Protein AF-A0A383EHM1-F1 (afdb_monomer_lite)

Sequence (231 aa):
NFDIDSSIIVHSEGVTFFNPVDNPLSQDDFKYVSNYIKKTYGQLGIACFMCGAASEYPQCFVNINRYDEKNRIIKDSLKKLKQTLNYLSPTNFFLAGGAYFIPGKFSLLNKYIAQPTVDEVEKIVPENINFLKMIGGEKITISENETTIVSPDILPRESSLEKLIAAKRNVIYSYEEISLPNEYKLEDLFKEALINYRSKLKELNIVIDRHISFFIHEKLVYSDDSDDLKV

Structure (mmCIF, N/CA/C/O backbone):
data_AF-A0A383EHM1-F1
#
_entry.id   AF-A0A383EHM1-F1
#
loop_
_atom_site.group_PDB
_atom_site.id
_atom_site.type_symbol
_atom_site.label_atom_id
_atom_site.label_alt_id
_atom_site.label_comp_id
_atom_site.label_asym_id
_atom_site.label_entity_id
_atom_site.label_seq_id
_atom_site.pdbx_PDB_ins_code
_atom_site.Cartn_x
_atom_site.Cartn_y
_atom_site.Cartn_z
_atom_site.occupancy
_atom_site.B_iso_or_equiv
_atom_site.auth_seq_id
_atom_site.auth_comp_id
_atom_site.auth_asym_id
_atom_site.auth_atom_id
_atom_site.pdbx_PDB_model_num
ATOM 1 N N . ASN A 1 1 ? -14.275 -11.877 -8.982 1.00 44.03 1 ASN A N 1
ATOM 2 C CA . ASN A 1 1 ? -13.398 -11.622 -7.824 1.00 44.03 1 ASN A CA 1
ATOM 3 C C . ASN A 1 1 ? -13.131 -12.933 -7.128 1.00 44.03 1 ASN A C 1
ATOM 5 O O . ASN A 1 1 ? -14.032 -13.432 -6.472 1.00 44.03 1 ASN A O 1
ATOM 9 N N . PHE A 1 2 ? -11.956 -13.517 -7.362 1.00 45.09 2 PHE A N 1
ATOM 10 C CA . PHE A 1 2 ? -11.523 -14.784 -6.756 1.00 45.09 2 PHE A CA 1
ATOM 11 C C . PHE A 1 2 ? -10.255 -14.627 -5.903 1.00 45.09 2 PHE A C 1
ATOM 13 O O . PHE A 1 2 ? -9.693 -15.635 -5.493 1.00 45.09 2 PHE A O 1
ATOM 20 N N . ASP A 1 3 ? -9.823 -13.400 -5.597 1.00 52.69 3 ASP A N 1
ATOM 21 C CA . ASP A 1 3 ? -8.833 -13.207 -4.538 1.00 52.69 3 ASP A CA 1
ATOM 22 C C . ASP A 1 3 ? -9.541 -13.342 -3.193 1.00 52.69 3 ASP A C 1
ATOM 24 O O . ASP A 1 3 ? -10.307 -12.472 -2.776 1.00 52.69 3 ASP A O 1
ATOM 28 N N . ILE A 1 4 ? -9.337 -14.494 -2.557 1.00 58.34 4 ILE A N 1
ATOM 29 C CA . ILE A 1 4 ? -9.627 -14.690 -1.141 1.00 58.34 4 ILE A CA 1
ATOM 30 C C . ILE A 1 4 ? -8.364 -14.259 -0.409 1.00 58.34 4 ILE A C 1
ATOM 32 O O . ILE A 1 4 ? -7.467 -15.068 -0.186 1.00 58.34 4 ILE A O 1
ATOM 36 N N . ASP A 1 5 ? -8.291 -12.979 -0.067 1.00 78.06 5 ASP A N 1
ATOM 37 C CA . ASP A 1 5 ? -7.323 -12.497 0.909 1.00 78.06 5 ASP A CA 1
ATOM 38 C C . ASP A 1 5 ? -8.020 -12.278 2.260 1.00 78.06 5 ASP A C 1
ATOM 40 O O . ASP A 1 5 ? -9.250 -12.203 2.352 1.00 78.06 5 ASP A O 1
ATOM 44 N N . SER A 1 6 ? -7.240 -12.248 3.334 1.00 86.75 6 SER A N 1
ATOM 45 C CA . SER A 1 6 ? -7.740 -12.148 4.700 1.00 86.75 6 SER A CA 1
ATOM 46 C C . SER A 1 6 ? -7.312 -10.842 5.341 1.00 86.75 6 SER A C 1
ATOM 48 O O . SER A 1 6 ? -6.156 -10.439 5.299 1.00 86.75 6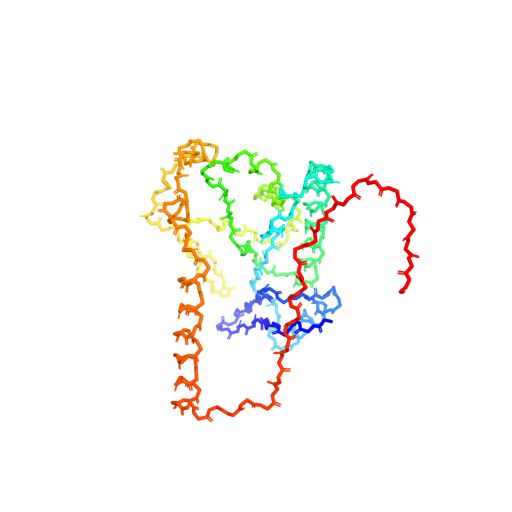 SER A O 1
ATOM 50 N N . SER A 1 7 ? -8.259 -10.216 6.025 1.00 92.56 7 SER A N 1
ATOM 51 C CA . SER A 1 7 ? -7.973 -9.111 6.931 1.00 92.56 7 SER A CA 1
ATOM 52 C C . SER A 1 7 ? -7.796 -9.637 8.352 1.00 92.56 7 SER A C 1
ATOM 54 O O . SER A 1 7 ? -8.384 -10.656 8.718 1.00 92.56 7 SER A O 1
ATOM 56 N N . ILE A 1 8 ? -7.025 -8.931 9.175 1.00 94.44 8 ILE A N 1
ATOM 57 C CA . ILE A 1 8 ? -6.770 -9.320 10.563 1.00 94.44 8 ILE A CA 1
ATOM 58 C C . ILE A 1 8 ? -7.299 -8.269 11.538 1.00 94.44 8 ILE A C 1
ATOM 60 O O . ILE A 1 8 ? -7.074 -7.068 11.374 1.00 94.44 8 ILE A O 1
ATOM 64 N N . ILE A 1 9 ? -7.993 -8.748 12.572 1.00 96.56 9 ILE A N 1
ATOM 65 C CA . ILE A 1 9 ? -8.362 -7.977 13.759 1.00 96.56 9 ILE A CA 1
ATOM 66 C C . ILE A 1 9 ? -7.687 -8.643 14.954 1.00 96.56 9 ILE A C 1
ATOM 68 O O . ILE A 1 9 ? -7.840 -9.847 15.157 1.00 96.56 9 ILE A O 1
ATOM 72 N N . VAL A 1 10 ? -6.958 -7.865 15.749 1.00 95.44 10 VAL A N 1
ATOM 73 C CA . VAL A 1 10 ? -6.350 -8.324 17.004 1.00 95.44 10 VAL A CA 1
ATOM 74 C C . VAL A 1 10 ? -6.862 -7.438 18.126 1.00 95.44 10 VAL A C 1
ATOM 76 O O . VAL A 1 10 ? -6.800 -6.218 18.014 1.00 95.44 10 VAL A O 1
ATOM 79 N N . HIS A 1 11 ? -7.361 -8.038 19.202 1.00 94.69 11 HIS A N 1
ATOM 80 C CA . HIS A 1 11 ? -7.753 -7.317 20.408 1.00 94.69 11 HIS A CA 1
ATOM 81 C C . HIS A 1 11 ? -6.929 -7.824 21.587 1.00 94.69 11 HIS A C 1
ATOM 83 O O . HIS A 1 11 ? -6.908 -9.027 21.851 1.00 94.69 11 HIS A O 1
ATOM 89 N N . SER A 1 12 ? -6.243 -6.917 22.275 1.00 90.88 12 SER A N 1
ATOM 90 C CA . SER A 1 12 ? -5.422 -7.236 23.442 1.00 90.88 12 SER A CA 1
ATOM 91 C C . SER A 1 12 ? -5.347 -6.027 24.362 1.00 90.88 12 SER A C 1
ATOM 93 O O . SER A 1 12 ? -5.170 -4.914 23.879 1.00 90.88 12 SER A O 1
ATOM 95 N N . GLU A 1 13 ? -5.465 -6.256 25.673 1.00 88.31 13 GLU A N 1
ATOM 96 C CA . GLU A 1 13 ? -5.320 -5.216 26.708 1.00 88.31 13 GLU A CA 1
ATOM 97 C C . GLU A 1 13 ? -6.129 -3.940 26.398 1.00 88.31 13 GLU A C 1
ATOM 99 O O . GLU A 1 13 ? -5.615 -2.830 26.469 1.00 88.31 13 GLU A O 1
ATOM 104 N N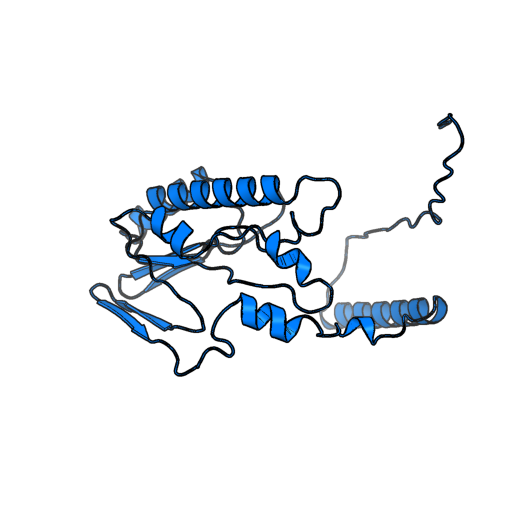 . GLY A 1 14 ? -7.385 -4.112 25.966 1.00 89.31 14 GLY A N 1
ATOM 105 C CA . GLY A 1 14 ? -8.299 -3.006 25.656 1.00 89.31 14 GLY A CA 1
ATOM 106 C C . GLY A 1 14 ? -8.059 -2.302 24.317 1.00 89.31 14 GLY A C 1
ATOM 107 O O . GLY A 1 14 ? -8.872 -1.480 23.897 1.00 89.31 14 GLY A O 1
ATOM 108 N N . VAL A 1 15 ? -6.997 -2.654 23.589 1.00 93.00 15 VAL A N 1
ATOM 109 C CA . VAL A 1 15 ? -6.657 -2.055 22.295 1.00 93.00 15 VAL A CA 1
ATOM 110 C C . VAL A 1 15 ? -7.050 -2.994 21.161 1.00 93.00 15 VAL A C 1
ATOM 112 O O . VAL A 1 15 ? -6.681 -4.169 21.133 1.00 93.00 15 VAL A O 1
ATOM 115 N N . THR A 1 16 ? -7.777 -2.454 20.182 1.00 96.38 16 THR A N 1
ATOM 116 C CA . THR A 1 16 ? -8.119 -3.171 18.948 1.00 96.38 16 THR A CA 1
ATOM 117 C C . THR A 1 16 ? -7.265 -2.672 17.790 1.00 96.38 16 THR A C 1
ATOM 119 O O . THR A 1 16 ? -7.229 -1.470 17.519 1.00 96.38 16 THR A O 1
ATOM 122 N N . PHE A 1 17 ? -6.614 -3.602 17.097 1.00 95.75 17 PHE A N 1
ATOM 123 C CA . PHE A 1 17 ? -5.845 -3.400 15.877 1.00 95.75 17 PHE A CA 1
ATOM 124 C C . PHE A 1 17 ? -6.572 -3.991 14.673 1.00 95.75 17 PHE A C 1
ATOM 126 O O . PHE A 1 17 ? -7.096 -5.102 14.753 1.00 95.75 17 PHE A O 1
ATOM 133 N N . PHE A 1 18 ? -6.562 -3.266 13.555 1.00 97.00 18 PHE A N 1
ATOM 134 C CA . PHE A 1 18 ? -7.100 -3.734 12.281 1.00 97.00 18 PHE A CA 1
ATOM 135 C C . PHE A 1 18 ? -6.129 -3.479 11.123 1.00 97.00 18 PHE A C 1
ATOM 137 O O . PHE A 1 18 ? -5.650 -2.361 10.934 1.00 97.00 18 PHE A O 1
ATOM 144 N N . ASN A 1 19 ? -5.900 -4.509 10.309 1.00 94.81 19 ASN A N 1
ATOM 145 C CA . ASN A 1 19 ? -5.163 -4.412 9.053 1.00 94.81 19 ASN A CA 1
ATOM 146 C C . ASN A 1 19 ? -5.919 -5.189 7.965 1.00 94.81 19 ASN A C 1
ATOM 148 O O . ASN A 1 19 ? -6.103 -6.402 8.114 1.00 94.81 19 ASN A O 1
ATOM 152 N N . PRO A 1 20 ? -6.373 -4.532 6.882 1.00 91.81 20 PRO A N 1
ATOM 153 C CA . PRO A 1 20 ? -7.038 -5.226 5.794 1.00 91.81 20 PRO A CA 1
ATOM 154 C C . PRO A 1 20 ? -6.082 -6.048 4.925 1.00 91.81 20 PRO A C 1
ATOM 156 O O . PRO A 1 20 ? -6.571 -6.916 4.212 1.00 91.81 20 PRO A O 1
ATOM 159 N N . VAL A 1 21 ? -4.767 -5.817 5.017 1.00 86.56 21 VAL A N 1
ATOM 160 C CA . VAL A 1 21 ? -3.735 -6.391 4.136 1.00 86.56 21 VAL A CA 1
ATOM 161 C C . VAL A 1 21 ? -4.034 -6.020 2.673 1.00 86.56 21 VAL A C 1
ATOM 163 O O . VAL A 1 21 ? -4.396 -4.865 2.425 1.00 86.56 21 VAL A O 1
ATOM 166 N N . ASP A 1 22 ? -3.912 -6.951 1.726 1.00 83.12 22 ASP A N 1
ATOM 167 C CA . ASP A 1 22 ? -4.172 -6.735 0.301 1.00 83.12 22 ASP A CA 1
ATOM 168 C C . ASP A 1 22 ? -5.628 -7.102 -0.058 1.00 83.12 22 ASP A C 1
ATOM 170 O O . ASP A 1 22 ? -6.011 -7.130 -1.230 1.00 83.12 22 ASP A O 1
ATOM 174 N N . ASN A 1 23 ? -6.484 -7.310 0.955 1.00 87.00 23 ASN A N 1
ATOM 175 C CA . ASN A 1 23 ? -7.885 -7.662 0.774 1.00 87.00 23 ASN A CA 1
ATOM 176 C C . ASN A 1 23 ? -8.668 -6.502 0.132 1.00 87.00 23 ASN A C 1
ATOM 178 O O . ASN A 1 23 ? -8.747 -5.416 0.726 1.00 87.00 23 ASN A O 1
ATOM 182 N N . PRO A 1 24 ? -9.288 -6.697 -1.052 1.00 85.19 24 PRO A N 1
ATOM 183 C CA . PRO A 1 24 ? -9.958 -5.635 -1.800 1.00 85.19 24 PRO A CA 1
ATOM 184 C C . PRO A 1 24 ? -11.342 -5.294 -1.217 1.00 85.19 24 PRO A C 1
ATOM 186 O O . PRO A 1 24 ? -12.372 -5.437 -1.880 1.00 85.19 24 PRO A O 1
ATOM 189 N N . LEU A 1 25 ? -11.366 -4.812 0.027 1.00 89.12 25 LEU A N 1
ATOM 190 C CA . LEU A 1 25 ? -12.583 -4.427 0.734 1.00 89.12 25 LEU A CA 1
ATOM 191 C C . LEU A 1 25 ? -13.261 -3.221 0.072 1.00 89.12 25 LEU A C 1
ATOM 193 O O . LEU A 1 25 ? -12.652 -2.176 -0.193 1.00 89.12 25 LEU A O 1
ATOM 197 N N . SER A 1 26 ? -14.564 -3.352 -0.161 1.00 90.44 26 SER A N 1
ATOM 198 C CA . SER A 1 26 ? -15.411 -2.249 -0.595 1.00 90.44 26 SER A CA 1
ATOM 199 C C . SER A 1 26 ? -15.683 -1.270 0.554 1.00 90.44 26 SER A C 1
ATOM 201 O O . SER A 1 26 ? -15.420 -1.526 1.730 1.00 90.44 26 SER A O 1
ATOM 203 N N . GLN A 1 27 ? -16.263 -0.115 0.225 1.00 87.50 27 GLN A N 1
ATOM 204 C CA . GLN A 1 27 ? -16.666 0.858 1.245 1.00 87.50 27 GLN A CA 1
ATOM 205 C C . GLN A 1 27 ? -17.757 0.312 2.180 1.00 87.50 27 GLN A C 1
ATOM 207 O O . GLN A 1 27 ? -17.801 0.701 3.346 1.00 87.50 27 GLN A O 1
ATOM 212 N N . ASP A 1 28 ? -18.622 -0.584 1.701 1.00 91.38 28 ASP A N 1
ATOM 213 C CA . ASP A 1 28 ? -19.647 -1.204 2.543 1.00 91.38 28 ASP A CA 1
ATOM 214 C C . ASP A 1 28 ? -19.053 -2.287 3.452 1.00 91.38 28 ASP A C 1
ATOM 216 O O . ASP A 1 28 ? -19.461 -2.391 4.611 1.00 91.38 28 ASP A O 1
ATOM 220 N N . ASP A 1 29 ? -18.007 -2.984 3.000 1.00 93.62 29 ASP A N 1
ATOM 221 C CA . ASP A 1 29 ? -17.248 -3.907 3.849 1.00 93.62 29 ASP A CA 1
ATOM 222 C C . ASP A 1 29 ? -16.572 -3.161 5.005 1.00 93.62 29 ASP A C 1
ATOM 224 O O . ASP A 1 29 ? -16.673 -3.580 6.157 1.00 93.62 29 ASP A O 1
ATOM 228 N N . PHE A 1 30 ? -15.964 -1.995 4.750 1.00 94.44 30 PHE A N 1
ATOM 229 C CA . PHE A 1 30 ? -15.384 -1.177 5.823 1.00 94.44 30 PHE A CA 1
ATOM 230 C C . PHE A 1 30 ? -16.427 -0.673 6.827 1.00 94.44 30 PHE A C 1
ATOM 232 O O . PHE A 1 30 ? -16.142 -0.621 8.026 1.00 94.44 30 PHE A O 1
ATOM 239 N N . LYS A 1 31 ? -17.646 -0.337 6.383 1.00 94.06 31 LYS A N 1
ATOM 240 C CA . LYS A 1 31 ? -18.748 -0.004 7.306 1.00 94.06 31 LYS A CA 1
ATOM 241 C C . LYS A 1 31 ? -19.143 -1.211 8.150 1.00 94.06 31 LYS A C 1
ATOM 243 O O . LYS A 1 31 ? -19.339 -1.067 9.357 1.00 94.06 31 LYS A O 1
ATOM 248 N N . TYR A 1 32 ? -19.250 -2.388 7.535 1.00 95.25 32 TYR A N 1
ATOM 249 C CA . TYR A 1 32 ? -19.553 -3.627 8.246 1.00 95.25 32 TYR A CA 1
ATOM 250 C C . TYR A 1 32 ? -18.486 -3.935 9.305 1.00 95.25 32 TYR A C 1
ATOM 252 O O . TYR A 1 32 ? -18.826 -4.140 10.470 1.00 95.25 32 TYR A O 1
ATOM 260 N N . VAL A 1 33 ? -17.204 -3.869 8.932 1.00 95.31 33 VAL A N 1
ATOM 261 C CA . VAL A 1 33 ? -16.068 -4.062 9.846 1.00 95.31 33 VAL A CA 1
ATOM 262 C C . VAL A 1 33 ? -16.087 -3.029 10.976 1.00 95.31 33 VAL A C 1
ATOM 264 O O . VAL A 1 33 ? -15.964 -3.408 12.138 1.00 95.31 33 VAL A O 1
ATOM 267 N N . SER A 1 34 ? -16.317 -1.746 10.668 1.00 95.69 34 SER A N 1
ATOM 268 C CA . SER A 1 34 ? -16.449 -0.678 11.675 1.00 95.69 34 SER A CA 1
ATOM 269 C C . SER A 1 34 ? -17.530 -1.009 12.707 1.00 95.69 34 SER A C 1
ATOM 271 O O . SER A 1 34 ? -17.290 -0.950 13.913 1.00 95.69 34 SER A O 1
ATOM 273 N N . ASN A 1 35 ? -18.713 -1.422 12.243 1.00 96.81 35 ASN A N 1
ATOM 274 C CA . ASN A 1 35 ? -19.829 -1.782 13.115 1.00 96.81 35 ASN A CA 1
ATOM 275 C C . ASN A 1 35 ? -19.529 -3.032 13.950 1.00 96.81 35 ASN A C 1
ATOM 277 O O . ASN A 1 35 ? -19.854 -3.068 15.138 1.00 96.81 35 ASN A O 1
ATOM 281 N N . TYR A 1 36 ? -18.898 -4.041 13.347 1.00 97.62 36 TYR A N 1
ATOM 282 C CA . TYR A 1 36 ? -18.488 -5.256 14.043 1.00 97.62 36 TYR A CA 1
ATOM 283 C C . TYR A 1 36 ? -17.486 -4.952 15.161 1.00 97.62 36 TYR A C 1
ATOM 285 O O . TYR A 1 36 ? -17.685 -5.402 16.289 1.00 97.62 36 TYR A O 1
ATOM 293 N N . ILE A 1 37 ? -16.456 -4.150 14.879 1.00 97.56 37 ILE A N 1
ATOM 294 C CA . ILE A 1 37 ? -15.447 -3.752 15.868 1.00 97.56 37 ILE A CA 1
ATOM 295 C C . ILE A 1 37 ? -16.101 -2.962 17.004 1.00 97.56 37 ILE A C 1
ATOM 297 O O . ILE A 1 37 ? -15.949 -3.343 18.162 1.00 97.56 37 ILE A O 1
ATOM 301 N N . LYS A 1 38 ? -16.917 -1.949 16.683 1.00 96.44 38 LYS A N 1
ATOM 302 C CA . LYS A 1 38 ? -17.632 -1.132 17.680 1.00 96.44 38 LYS A CA 1
ATOM 303 C C . LYS A 1 38 ? -18.513 -1.957 18.606 1.00 96.44 38 LYS A C 1
ATOM 305 O O . LYS A 1 38 ? -18.540 -1.707 19.806 1.00 96.44 38 LYS A O 1
ATOM 310 N N . LYS A 1 39 ? -19.225 -2.943 18.058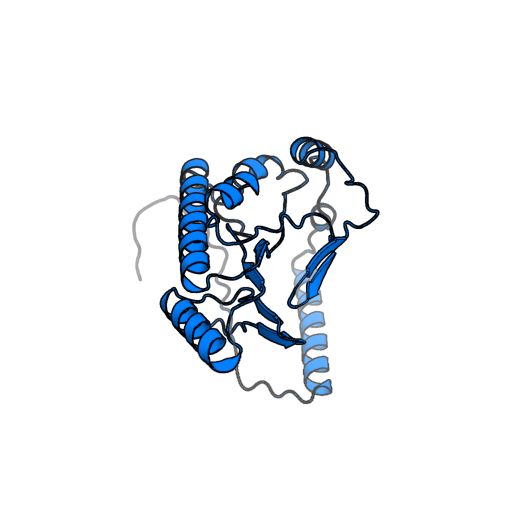 1.00 97.75 39 LYS A N 1
ATOM 311 C CA . LYS A 1 39 ? -20.119 -3.808 18.832 1.00 97.75 39 LYS A CA 1
ATOM 312 C C . LYS A 1 39 ? -19.363 -4.826 19.690 1.00 97.75 39 LYS A C 1
ATOM 314 O O . LYS A 1 39 ? -19.830 -5.146 20.778 1.00 97.75 39 LYS A O 1
ATOM 319 N N . THR A 1 40 ? -18.251 -5.361 19.188 1.00 97.81 40 THR A N 1
ATOM 320 C CA . THR A 1 40 ? -17.553 -6.498 19.810 1.00 97.81 40 THR A CA 1
ATOM 321 C C . THR A 1 40 ? -16.437 -6.059 20.756 1.00 97.81 40 THR A C 1
ATOM 323 O O . THR A 1 40 ? -16.281 -6.647 21.821 1.00 97.81 40 THR A O 1
ATOM 326 N N . TYR A 1 41 ? -15.677 -5.029 20.381 1.00 96.38 41 TYR A N 1
ATOM 327 C CA . TYR A 1 41 ? -14.468 -4.585 21.086 1.00 96.38 41 TYR A CA 1
ATOM 328 C C . TYR A 1 41 ? -14.499 -3.102 21.484 1.00 96.38 41 TYR A C 1
ATOM 330 O O . TYR A 1 41 ? -13.609 -2.642 22.193 1.00 96.38 41 TYR A O 1
ATOM 338 N N . GLY A 1 42 ? -15.499 -2.340 21.028 1.00 94.69 42 GLY A N 1
ATOM 339 C CA . GLY A 1 42 ? -15.584 -0.900 21.259 1.00 94.69 42 GLY A CA 1
ATOM 340 C C . GLY A 1 42 ? -14.778 -0.089 20.243 1.00 94.69 42 GLY A C 1
ATOM 341 O O . GLY A 1 42 ? -14.786 -0.365 19.044 1.00 94.69 42 GLY A O 1
ATOM 342 N N . GLN A 1 43 ? -14.123 0.973 20.704 1.00 93.75 43 GLN A N 1
ATOM 343 C CA . GLN A 1 43 ? -13.402 1.899 19.831 1.00 93.75 43 GLN A CA 1
ATOM 344 C C . GLN A 1 43 ? -12.216 1.206 19.132 1.00 93.75 43 GLN A C 1
ATOM 346 O O . GLN A 1 43 ? -11.463 0.449 19.746 1.00 93.75 43 GLN A O 1
ATOM 351 N N . LEU A 1 44 ? -12.022 1.485 17.838 1.00 96.31 44 LEU A N 1
ATOM 352 C CA . LEU A 1 44 ? -10.849 1.001 17.114 1.00 96.31 44 LEU A CA 1
ATOM 353 C C . LEU A 1 44 ? -9.622 1.800 17.566 1.00 96.31 44 LEU A C 1
ATOM 355 O O . LEU A 1 44 ? -9.567 3.013 17.368 1.00 96.31 44 LEU A O 1
ATOM 359 N N . GLY A 1 45 ? -8.652 1.124 18.177 1.00 94.88 45 GLY A N 1
ATOM 360 C CA . GLY A 1 45 ? -7.460 1.768 18.724 1.00 94.88 45 GLY A CA 1
ATOM 361 C C . GLY A 1 45 ? -6.447 2.120 17.642 1.00 94.88 45 GLY A C 1
ATOM 362 O O . GLY A 1 45 ? -5.937 3.238 17.606 1.00 94.88 45 GLY A O 1
ATOM 363 N N . ILE A 1 46 ? -6.174 1.186 16.733 1.00 95.19 46 ILE A N 1
ATOM 364 C CA . ILE A 1 46 ? -5.191 1.388 15.672 1.00 95.19 46 ILE A CA 1
ATOM 365 C C . ILE A 1 46 ? -5.595 0.688 14.378 1.00 95.19 46 ILE A C 1
ATOM 367 O O . ILE A 1 46 ? -6.094 -0.437 14.381 1.00 95.19 46 ILE A O 1
ATOM 371 N N . ALA A 1 47 ? -5.359 1.361 13.258 1.00 96.00 47 ALA A N 1
ATOM 372 C CA . ALA A 1 47 ? -5.499 0.771 11.939 1.00 96.00 47 ALA A CA 1
ATOM 373 C C . ALA A 1 47 ? -4.291 1.087 11.061 1.00 96.00 47 ALA A C 1
ATOM 375 O O . ALA A 1 47 ? -3.664 2.139 11.211 1.00 96.00 47 ALA A O 1
ATOM 376 N N . CYS A 1 48 ? -3.993 0.210 10.108 1.00 93.56 48 CYS A N 1
ATOM 377 C CA . CYS A 1 48 ? -3.004 0.499 9.080 1.00 93.56 48 CYS A CA 1
ATOM 378 C C . CYS A 1 48 ? -3.531 0.186 7.683 1.00 93.56 48 CYS A C 1
ATOM 380 O O . CYS A 1 48 ? -4.267 -0.774 7.479 1.00 93.56 48 CYS A O 1
ATOM 382 N N . PHE A 1 49 ? -3.179 1.047 6.728 1.00 92.25 49 PHE A N 1
ATOM 383 C CA . PHE A 1 49 ? -3.666 0.982 5.350 1.00 92.25 49 PHE A CA 1
ATOM 384 C C . PHE A 1 49 ? -2.554 1.349 4.386 1.00 92.25 49 PHE A C 1
ATOM 386 O O . PHE A 1 49 ? -1.774 2.264 4.655 1.00 92.25 49 PHE A O 1
ATOM 393 N N . MET A 1 50 ? -2.523 0.690 3.233 1.00 88.81 50 MET A N 1
ATOM 394 C CA . MET A 1 50 ? -1.752 1.191 2.103 1.00 88.81 50 MET A CA 1
ATOM 395 C C . MET A 1 50 ? -2.411 2.441 1.504 1.00 88.81 50 MET A C 1
ATOM 397 O O . MET A 1 50 ? -3.632 2.612 1.551 1.00 88.81 50 MET A O 1
ATOM 401 N N . CYS A 1 51 ? -1.602 3.310 0.901 1.00 89.75 51 CYS A N 1
ATOM 402 C CA . CYS A 1 51 ? -2.087 4.413 0.079 1.00 89.75 51 CYS A CA 1
ATOM 403 C C . CYS A 1 51 ? -1.251 4.509 -1.196 1.00 89.75 51 CYS A C 1
ATOM 405 O O . CYS A 1 51 ? -0.029 4.625 -1.126 1.00 89.75 51 CYS A O 1
ATOM 407 N N . GLY A 1 52 ? -1.915 4.482 -2.350 1.00 85.81 52 GLY A N 1
ATOM 408 C CA . GLY A 1 52 ? -1.269 4.387 -3.658 1.00 85.81 52 GLY A CA 1
ATOM 409 C C . GLY A 1 52 ? -1.186 2.946 -4.155 1.00 85.81 52 GLY A C 1
ATOM 410 O O . GLY A 1 52 ? -1.797 2.048 -3.579 1.00 85.81 52 GLY A O 1
ATOM 411 N N . ALA A 1 53 ? -0.444 2.743 -5.242 1.00 74.88 53 ALA A N 1
ATOM 412 C CA . ALA A 1 53 ? -0.291 1.437 -5.873 1.00 74.88 53 ALA A CA 1
ATOM 413 C C . ALA A 1 53 ? 1.170 0.960 -5.833 1.00 74.88 53 ALA A C 1
ATOM 415 O O . ALA A 1 53 ? 2.069 1.605 -6.380 1.00 74.88 53 ALA A O 1
ATOM 416 N N . ALA A 1 54 ? 1.398 -0.209 -5.230 1.00 79.19 54 ALA A N 1
ATOM 417 C CA . ALA A 1 54 ? 2.645 -0.961 -5.358 1.00 79.19 54 ALA A CA 1
ATOM 418 C C . ALA A 1 54 ? 2.610 -1.818 -6.635 1.00 79.19 54 ALA A C 1
ATOM 420 O O . ALA A 1 54 ? 2.630 -3.041 -6.582 1.00 79.19 54 ALA A O 1
ATOM 421 N N . SER A 1 55 ? 2.485 -1.163 -7.790 1.00 85.44 55 SER A N 1
ATOM 422 C CA . SER A 1 55 ? 2.316 -1.830 -9.088 1.00 85.44 55 SER A CA 1
ATOM 423 C C . SER A 1 55 ? 3.194 -1.214 -10.160 1.00 85.44 55 SER A C 1
ATOM 425 O O . SER A 1 55 ? 3.552 -0.048 -10.045 1.00 85.44 55 SER A O 1
ATOM 427 N N . GLU A 1 56 ? 3.437 -1.949 -11.244 1.00 90.38 56 GLU A N 1
ATOM 428 C CA . GLU A 1 56 ? 4.076 -1.498 -12.488 1.00 90.38 56 GLU A CA 1
ATOM 429 C C . GLU A 1 56 ? 3.283 -0.424 -13.257 1.00 90.38 56 GLU A C 1
ATOM 431 O O . GLU A 1 56 ? 3.824 0.240 -14.149 1.00 90.38 56 GLU A O 1
ATOM 436 N N . TYR A 1 57 ? 2.000 -0.255 -12.933 1.00 93.06 57 TYR A N 1
ATOM 437 C CA . TYR A 1 57 ? 1.128 0.754 -13.519 1.00 93.06 57 TYR A CA 1
ATOM 438 C C . TYR A 1 57 ? 1.178 2.062 -12.704 1.00 93.06 57 TYR A C 1
ATOM 440 O O . TYR A 1 57 ? 1.034 2.012 -11.482 1.00 93.06 57 TYR A O 1
ATOM 448 N N . PRO A 1 58 ? 1.336 3.241 -13.341 1.00 95.12 58 PRO A N 1
ATOM 449 C CA . PRO A 1 58 ? 1.377 3.478 -14.787 1.00 95.12 58 PRO A CA 1
ATOM 450 C C . PRO A 1 58 ? 2.792 3.438 -15.392 1.00 95.12 58 PRO A C 1
ATOM 452 O O . PRO A 1 58 ? 2.946 3.579 -16.605 1.00 95.12 58 PRO A O 1
ATOM 455 N N . GLN A 1 59 ? 3.849 3.297 -14.590 1.00 94.25 59 GLN A N 1
ATOM 456 C CA . GLN A 1 59 ? 5.220 3.592 -15.017 1.00 94.25 59 GLN A CA 1
ATOM 457 C C . GLN A 1 59 ? 5.726 2.763 -16.208 1.00 94.25 59 GLN A C 1
ATOM 459 O O . GLN A 1 59 ? 6.455 3.305 -17.049 1.00 94.25 59 GLN A O 1
ATOM 464 N N . CYS A 1 60 ? 5.312 1.497 -16.311 1.00 93.62 60 CYS A N 1
ATOM 465 C CA . CYS A 1 60 ? 5.729 0.568 -17.364 1.00 93.62 60 CYS A CA 1
ATOM 466 C C . CYS A 1 60 ? 4.849 0.627 -18.627 1.00 93.62 60 CYS A C 1
ATOM 468 O O . CYS A 1 60 ? 5.158 -0.037 -19.613 1.00 93.62 60 CYS A O 1
ATOM 470 N N . PHE A 1 61 ? 3.784 1.435 -18.635 1.00 94.94 61 PHE A N 1
ATOM 471 C CA . PHE A 1 61 ? 2.791 1.451 -19.710 1.00 94.94 61 PHE A CA 1
ATOM 472 C C . PHE A 1 61 ? 3.047 2.624 -20.655 1.00 94.94 61 PHE A C 1
ATOM 474 O O . PHE A 1 61 ? 2.805 3.787 -20.336 1.00 94.94 61 PHE A O 1
ATOM 481 N N . VAL A 1 62 ? 3.596 2.313 -21.828 1.00 93.81 62 VAL A N 1
ATOM 482 C CA . VAL A 1 62 ? 4.066 3.315 -22.802 1.00 93.81 62 VAL A CA 1
ATOM 483 C C . VAL A 1 62 ? 2.953 3.915 -23.661 1.00 93.81 62 VAL A C 1
ATOM 485 O O . VAL A 1 62 ? 3.156 4.960 -24.269 1.00 93.81 62 VAL A O 1
ATOM 488 N N . ASN A 1 63 ? 1.779 3.287 -23.692 1.00 96.25 63 ASN A N 1
ATOM 489 C CA . ASN A 1 63 ? 0.627 3.680 -24.505 1.00 96.25 63 ASN A CA 1
ATOM 490 C C . ASN A 1 63 ? -0.331 4.663 -23.802 1.00 96.25 63 ASN A C 1
ATOM 492 O O . ASN A 1 63 ? -1.443 4.872 -24.281 1.00 96.25 63 ASN A O 1
ATOM 496 N N . ILE A 1 64 ? 0.071 5.257 -22.672 1.00 97.00 64 ILE A N 1
ATOM 497 C CA . ILE A 1 64 ? -0.754 6.182 -21.880 1.00 97.00 64 ILE A CA 1
ATOM 498 C C . ILE A 1 64 ? 0.017 7.444 -21.479 1.00 97.00 64 ILE A C 1
ATOM 500 O O . ILE A 1 64 ? 1.252 7.454 -21.419 1.00 97.00 64 ILE A O 1
ATOM 504 N N . ASN A 1 65 ? -0.709 8.503 -21.103 1.00 97.38 65 ASN A N 1
ATOM 505 C CA . ASN A 1 65 ? -0.097 9.621 -20.390 1.00 97.38 65 ASN A CA 1
ATOM 506 C C . ASN A 1 65 ? 0.177 9.228 -18.929 1.00 97.38 65 ASN A C 1
ATOM 508 O O . ASN A 1 65 ? -0.664 9.378 -18.045 1.00 97.38 65 ASN A O 1
ATOM 512 N N . ARG A 1 66 ? 1.394 8.738 -18.679 1.00 96.81 66 ARG A N 1
ATOM 513 C CA . ARG A 1 66 ? 1.826 8.245 -17.363 1.00 96.81 66 ARG A CA 1
ATOM 514 C C . ARG A 1 66 ? 1.809 9.302 -16.256 1.00 96.81 66 ARG A C 1
ATOM 516 O O . ARG A 1 66 ? 1.674 8.934 -15.095 1.00 96.81 66 ARG A O 1
ATOM 523 N N . TYR A 1 67 ? 1.965 10.588 -16.581 1.00 96.62 67 TYR A N 1
ATOM 524 C CA . TYR A 1 67 ? 1.910 11.655 -15.574 1.00 96.62 67 TYR A CA 1
ATOM 525 C C . TYR A 1 67 ? 0.479 11.905 -15.104 1.00 96.62 67 TYR A C 1
ATOM 527 O O . TYR A 1 67 ? 0.223 11.912 -13.900 1.00 96.62 67 TYR A O 1
ATOM 535 N N . ASP A 1 68 ? -0.451 12.059 -16.045 1.00 97.62 68 ASP A N 1
ATOM 536 C CA . ASP A 1 68 ? -1.862 12.281 -15.722 1.00 97.62 68 ASP A CA 1
ATOM 537 C C . ASP A 1 68 ? -2.436 11.081 -14.973 1.00 97.62 68 ASP A C 1
ATOM 539 O O . ASP A 1 68 ? -3.120 11.241 -13.961 1.00 97.62 68 ASP A O 1
ATOM 543 N N . GLU A 1 69 ? -2.080 9.874 -15.414 1.00 97.12 69 GLU A N 1
ATOM 544 C CA . GLU A 1 69 ? -2.567 8.650 -14.796 1.00 97.12 69 GLU A CA 1
ATOM 545 C C . GLU A 1 69 ? -2.009 8.444 -13.385 1.00 97.12 69 GLU A C 1
ATOM 547 O O . GLU A 1 69 ? -2.759 8.114 -12.465 1.00 97.12 69 GLU A O 1
ATOM 552 N N . LYS A 1 70 ? -0.721 8.745 -13.170 1.00 95.69 70 LYS A N 1
ATOM 553 C CA . LYS A 1 70 ? -0.132 8.795 -11.826 1.00 95.69 70 LYS A CA 1
ATOM 554 C C . LYS A 1 70 ? -0.937 9.719 -10.912 1.00 95.69 70 LYS A C 1
ATOM 556 O O . LYS A 1 70 ? -1.303 9.326 -9.804 1.00 95.69 70 LYS A O 1
ATOM 561 N N . ASN A 1 71 ? -1.223 10.935 -11.374 1.00 96.38 71 ASN A N 1
ATOM 562 C CA . ASN A 1 71 ? -1.946 11.928 -10.583 1.00 96.38 71 ASN A CA 1
ATOM 563 C C . ASN A 1 71 ? -3.384 11.477 -10.284 1.00 96.38 71 ASN A C 1
ATOM 565 O O . ASN A 1 71 ? -3.870 11.669 -9.167 1.00 96.38 71 ASN A O 1
ATOM 569 N N . ARG A 1 72 ? -4.052 10.840 -11.254 1.00 97.31 72 ARG A N 1
ATOM 570 C CA . ARG A 1 72 ? -5.389 10.261 -11.078 1.00 97.31 72 ARG A CA 1
ATOM 571 C C . ARG A 1 72 ? -5.390 9.182 -9.995 1.00 97.31 72 ARG A C 1
ATOM 573 O O . ARG A 1 72 ? -6.193 9.266 -9.067 1.00 97.31 72 ARG A O 1
ATOM 580 N N . ILE A 1 73 ? -4.466 8.221 -10.071 1.00 95.88 73 ILE A N 1
ATOM 581 C CA . ILE A 1 73 ? -4.338 7.126 -9.095 1.00 95.88 73 ILE A CA 1
ATOM 582 C C . ILE A 1 73 ? -4.058 7.669 -7.694 1.00 95.88 73 ILE A C 1
ATOM 584 O O . ILE A 1 73 ? -4.709 7.243 -6.738 1.00 95.88 73 ILE A O 1
ATOM 588 N N . ILE A 1 74 ? -3.125 8.619 -7.558 1.00 96.00 74 ILE A N 1
ATOM 589 C CA . ILE A 1 74 ? -2.801 9.238 -6.265 1.00 96.00 74 ILE A CA 1
ATOM 590 C C . ILE A 1 74 ? -4.046 9.908 -5.674 1.00 96.00 74 ILE A C 1
ATOM 592 O O . ILE A 1 74 ? -4.407 9.639 -4.527 1.00 96.00 74 ILE A O 1
ATOM 596 N N . LYS A 1 75 ? -4.757 10.717 -6.467 1.00 97.19 75 LYS A N 1
ATOM 597 C CA . LYS A 1 75 ? -5.983 11.399 -6.031 1.00 97.19 75 LYS A CA 1
ATOM 598 C C . LYS A 1 75 ? -7.064 10.414 -5.584 1.00 97.19 75 LYS A C 1
ATOM 600 O O . LYS A 1 75 ? -7.677 10.612 -4.532 1.00 97.19 75 LYS A O 1
ATOM 605 N N . ASP A 1 76 ? -7.293 9.358 -6.360 1.00 95.81 76 ASP A N 1
ATOM 606 C CA . ASP A 1 76 ? -8.283 8.331 -6.033 1.00 95.81 76 ASP A CA 1
ATOM 607 C C . ASP A 1 76 ? -7.891 7.549 -4.772 1.00 95.81 76 ASP A C 1
ATOM 609 O O . ASP A 1 76 ? -8.749 7.268 -3.932 1.00 95.81 76 ASP A O 1
ATOM 613 N N . SER A 1 77 ? -6.602 7.253 -4.596 1.00 94.50 77 SER A N 1
ATOM 614 C CA . SER A 1 77 ? -6.081 6.551 -3.416 1.00 94.50 77 SER A CA 1
ATOM 615 C C . SER A 1 77 ? -6.237 7.384 -2.147 1.00 94.50 77 SER A C 1
ATOM 617 O O . SER A 1 77 ? -6.771 6.891 -1.155 1.00 94.50 77 SER A O 1
ATOM 619 N N . LEU A 1 78 ? -5.863 8.668 -2.192 1.00 96.94 78 LEU A N 1
ATOM 620 C CA . LEU A 1 78 ? -6.041 9.602 -1.075 1.00 96.94 78 LEU A CA 1
ATOM 621 C C . LEU A 1 78 ? -7.523 9.768 -0.712 1.00 96.94 78 LEU A C 1
ATOM 623 O O . LEU A 1 78 ? -7.887 9.763 0.466 1.00 96.94 78 LEU A O 1
ATOM 627 N N . LYS A 1 79 ? -8.403 9.866 -1.719 1.00 96.38 79 LYS A N 1
ATOM 628 C CA . LYS A 1 79 ? -9.854 9.951 -1.508 1.00 96.38 79 LYS A CA 1
ATOM 629 C C . LYS A 1 79 ? -10.394 8.701 -0.810 1.00 96.38 79 LYS A C 1
ATOM 631 O O . LYS A 1 79 ? -11.132 8.832 0.167 1.00 96.38 79 LYS A O 1
ATOM 636 N N . LYS A 1 80 ? -10.032 7.508 -1.294 1.00 94.19 80 LYS A N 1
ATOM 637 C CA . LYS A 1 80 ? -10.450 6.226 -0.701 1.00 94.19 80 LYS A CA 1
ATOM 638 C C . LYS A 1 80 ? -9.928 6.067 0.724 1.00 94.19 80 LYS A C 1
ATOM 640 O O . LYS A 1 80 ? -10.690 5.661 1.601 1.00 94.19 80 LYS A O 1
ATOM 645 N N . LEU A 1 81 ? -8.669 6.434 0.974 1.00 95.31 81 LEU A N 1
ATOM 646 C CA . LEU A 1 81 ? -8.086 6.394 2.313 1.00 95.31 81 LEU A CA 1
ATOM 647 C C . LEU A 1 81 ? -8.854 7.313 3.270 1.00 95.31 81 LEU A C 1
ATOM 649 O O . LEU A 1 81 ? -9.310 6.849 4.310 1.00 95.31 81 LEU A O 1
ATOM 653 N N . LYS A 1 82 ? -9.089 8.577 2.893 1.00 96.75 82 LYS A N 1
ATOM 654 C CA . LYS A 1 82 ? -9.860 9.526 3.715 1.00 96.75 82 LYS A CA 1
ATOM 655 C C . LYS A 1 82 ? -11.251 8.995 4.066 1.00 96.75 82 LYS A C 1
ATOM 657 O O . LYS A 1 82 ? -11.684 9.098 5.209 1.00 96.75 82 LYS A O 1
ATOM 662 N N . GLN A 1 83 ? -11.958 8.418 3.094 1.00 95.12 83 GLN A N 1
ATOM 663 C CA . GLN A 1 83 ? -13.278 7.820 3.328 1.00 95.12 83 GLN A CA 1
ATOM 664 C C . GLN A 1 83 ? -13.204 6.644 4.308 1.00 95.12 83 GLN A C 1
ATOM 666 O O . GLN A 1 83 ? -13.992 6.578 5.247 1.00 95.12 83 GLN A O 1
ATOM 671 N N . THR A 1 84 ? -12.221 5.765 4.128 1.00 95.31 84 THR A N 1
ATOM 672 C CA . THR A 1 84 ? -11.997 4.599 4.992 1.00 95.31 84 THR A CA 1
ATOM 673 C C . THR A 1 84 ? -11.686 5.021 6.431 1.00 95.31 84 THR A C 1
ATOM 675 O O . THR A 1 84 ? -12.303 4.515 7.369 1.00 95.31 84 THR A O 1
ATOM 678 N N . LEU A 1 85 ? -10.809 6.015 6.607 1.00 96.81 85 LEU A N 1
ATOM 679 C CA . LEU A 1 85 ? -10.486 6.597 7.910 1.00 96.81 85 LEU A CA 1
ATOM 680 C C . LEU A 1 85 ? -11.708 7.236 8.576 1.00 96.81 85 LEU A C 1
ATOM 682 O O . LEU A 1 85 ? -11.905 7.038 9.768 1.00 96.81 85 LEU A O 1
ATOM 686 N N . ASN A 1 86 ? -12.572 7.921 7.824 1.00 95.12 86 ASN A N 1
ATOM 687 C CA . ASN A 1 86 ? -13.813 8.475 8.374 1.00 95.12 86 ASN A CA 1
ATOM 688 C C . ASN A 1 86 ? -14.784 7.387 8.867 1.00 95.12 86 ASN A C 1
ATOM 690 O O . ASN A 1 86 ? -15.467 7.586 9.869 1.00 95.12 86 ASN A O 1
ATOM 694 N N . TYR A 1 87 ? -14.871 6.243 8.179 1.00 93.38 87 TYR A N 1
ATOM 695 C CA . TYR A 1 87 ? -15.774 5.158 8.581 1.00 93.38 87 TYR A CA 1
ATOM 696 C C . TYR A 1 87 ? -15.277 4.392 9.802 1.00 93.38 87 TYR A C 1
ATOM 698 O O . TYR A 1 87 ? -16.057 4.077 10.708 1.00 93.38 87 TYR A O 1
ATOM 706 N N . LEU A 1 88 ? -13.991 4.055 9.815 1.00 95.88 88 LEU A N 1
ATOM 707 C CA . LEU A 1 88 ? -13.389 3.288 10.900 1.00 95.88 88 LEU A CA 1
ATOM 708 C C . LEU A 1 88 ? -13.089 4.166 12.115 1.00 95.88 88 LEU A C 1
ATOM 710 O O . LEU A 1 88 ? -13.223 3.702 13.243 1.00 95.88 88 LEU A O 1
ATOM 714 N N . SER A 1 89 ? -12.742 5.433 11.873 1.00 95.75 89 SER A N 1
ATOM 715 C CA . SER A 1 89 ? -12.381 6.443 12.868 1.00 95.75 89 SER A CA 1
ATOM 716 C C . SER A 1 89 ? -11.446 5.903 13.961 1.00 95.75 89 SER A C 1
ATOM 718 O O . SER A 1 89 ? -11.789 6.029 15.139 1.00 95.75 89 SER A O 1
ATOM 720 N N . PRO A 1 90 ? -10.314 5.257 13.610 1.00 96.69 90 PRO A N 1
ATOM 721 C CA . PRO A 1 90 ? -9.377 4.731 14.598 1.00 96.69 90 PRO A CA 1
ATOM 722 C C . PRO A 1 90 ? -8.762 5.851 15.446 1.00 96.69 90 PRO A C 1
ATOM 724 O O . PRO A 1 90 ? -8.613 6.970 14.966 1.00 96.69 90 PRO A O 1
ATOM 727 N N . THR A 1 91 ? -8.330 5.547 16.671 1.00 95.62 91 THR A N 1
ATOM 728 C CA . THR A 1 91 ? -7.568 6.507 17.489 1.00 95.62 91 THR A CA 1
ATOM 729 C C . THR A 1 91 ? -6.215 6.826 16.846 1.00 95.62 91 THR A C 1
ATOM 731 O O . THR A 1 91 ? -5.824 7.987 16.755 1.00 95.62 91 THR A O 1
ATOM 734 N N . ASN A 1 92 ? -5.518 5.797 16.357 1.00 95.12 92 ASN A N 1
ATOM 735 C CA . ASN A 1 92 ? -4.219 5.909 15.702 1.00 95.12 92 ASN A CA 1
ATOM 736 C C . ASN A 1 92 ? -4.243 5.291 14.297 1.00 95.12 92 ASN A C 1
ATOM 738 O O . ASN A 1 92 ? -4.882 4.264 14.056 1.00 95.12 92 ASN A O 1
ATOM 742 N N . PHE A 1 93 ? -3.490 5.876 13.374 1.00 95.81 93 PHE A N 1
ATOM 743 C CA . PHE A 1 93 ? -3.330 5.375 12.011 1.00 95.81 93 PHE A CA 1
ATOM 744 C C . PHE A 1 93 ? -1.864 5.428 11.587 1.00 95.81 93 PHE A C 1
ATOM 746 O O . PHE A 1 93 ? -1.173 6.389 11.904 1.00 95.81 93 PHE A O 1
ATOM 753 N N . PHE A 1 94 ? -1.400 4.438 10.826 1.00 93.69 94 PHE A N 1
ATOM 754 C CA . PHE A 1 94 ? -0.123 4.508 10.113 1.00 93.69 94 PHE A CA 1
ATOM 755 C C . PHE A 1 94 ? -0.219 3.876 8.722 1.00 93.69 94 PHE A C 1
ATOM 757 O O . PHE A 1 94 ? -1.064 3.015 8.461 1.00 93.69 94 PHE A O 1
ATOM 764 N N . LEU A 1 95 ? 0.660 4.300 7.815 1.00 91.94 95 LEU A N 1
ATOM 765 C CA . LEU A 1 95 ? 0.728 3.735 6.468 1.00 91.94 95 LEU A CA 1
ATOM 766 C C . LEU A 1 95 ? 1.343 2.329 6.490 1.00 91.94 95 LEU A C 1
ATOM 768 O O . LEU A 1 95 ? 2.406 2.114 7.067 1.00 91.94 95 LEU A O 1
ATOM 772 N N . ALA A 1 96 ? 0.690 1.392 5.807 1.00 87.94 96 ALA A N 1
ATOM 773 C CA . ALA A 1 96 ? 1.188 0.045 5.530 1.00 87.94 96 ALA A CA 1
ATOM 774 C C . ALA A 1 96 ? 1.577 -0.108 4.045 1.00 87.94 96 ALA A C 1
ATOM 776 O O . ALA A 1 96 ? 1.382 0.803 3.241 1.00 87.94 96 ALA A O 1
ATOM 777 N N . GLY A 1 97 ? 2.151 -1.257 3.674 1.00 79.62 97 GLY A N 1
ATOM 778 C CA . GLY A 1 97 ? 2.522 -1.585 2.285 1.00 79.62 97 GLY A CA 1
ATOM 779 C C . GLY A 1 97 ? 3.912 -1.103 1.850 1.00 79.62 97 GLY A C 1
ATOM 780 O O . GLY A 1 97 ? 4.412 -1.521 0.811 1.00 79.62 97 GLY A O 1
ATOM 781 N N . GLY A 1 98 ? 4.576 -0.287 2.673 1.00 77.62 98 GLY A N 1
ATOM 782 C CA . GLY A 1 98 ? 5.936 0.183 2.423 1.00 77.62 98 GLY A CA 1
ATOM 783 C C . GLY A 1 98 ? 6.049 1.174 1.261 1.00 77.62 98 GLY A C 1
ATOM 784 O O . GLY A 1 98 ? 5.083 1.512 0.580 1.00 77.62 98 GLY A O 1
ATOM 785 N N . ALA A 1 99 ? 7.265 1.669 1.052 1.00 81.38 99 ALA A N 1
ATOM 786 C CA . ALA A 1 99 ? 7.626 2.507 -0.085 1.00 81.38 99 ALA A CA 1
ATOM 787 C C . ALA A 1 99 ? 8.728 1.812 -0.882 1.00 81.38 99 ALA A C 1
ATOM 789 O O . ALA A 1 99 ? 9.558 1.095 -0.316 1.00 81.38 99 ALA A O 1
ATOM 790 N N . TYR A 1 100 ? 8.751 2.035 -2.192 1.00 88.12 100 TYR A N 1
ATOM 791 C CA . TYR A 1 100 ? 9.753 1.444 -3.070 1.00 88.12 100 TYR A CA 1
ATOM 792 C C . TYR A 1 100 ? 10.262 2.451 -4.096 1.00 88.12 100 TYR A C 1
ATOM 794 O O . TYR A 1 100 ? 9.655 3.488 -4.358 1.00 88.12 100 TYR A O 1
ATOM 802 N N . PHE A 1 101 ? 11.402 2.116 -4.689 1.00 90.81 101 PHE A N 1
ATOM 803 C CA . PHE A 1 101 ? 11.932 2.804 -5.854 1.00 90.81 101 PHE A CA 1
ATOM 804 C C . PHE A 1 101 ? 12.570 1.783 -6.793 1.00 90.81 101 PHE A C 1
ATOM 806 O O . PHE A 1 101 ? 12.946 0.681 -6.392 1.00 90.81 101 PHE A O 1
ATOM 813 N N . ILE A 1 102 ? 12.699 2.162 -8.056 1.00 92.81 102 ILE A N 1
ATOM 814 C CA . ILE A 1 102 ? 13.269 1.342 -9.118 1.00 92.81 102 ILE A CA 1
ATOM 815 C C . ILE A 1 102 ? 14.756 1.717 -9.262 1.00 92.81 102 ILE A C 1
ATOM 817 O O . ILE A 1 102 ? 15.051 2.868 -9.596 1.00 92.81 102 ILE A O 1
ATOM 821 N N . PRO A 1 103 ? 15.717 0.816 -8.990 1.00 93.62 103 PRO A N 1
ATOM 822 C CA . PRO A 1 103 ? 17.140 1.093 -9.196 1.00 93.62 103 PRO A CA 1
ATOM 823 C C . PRO A 1 103 ? 17.545 0.891 -10.669 1.00 93.62 103 PRO A C 1
ATOM 825 O O . PRO A 1 103 ? 16.709 0.683 -11.544 1.00 93.62 103 PRO A O 1
ATOM 828 N N . GLY A 1 104 ? 18.846 0.954 -10.951 1.00 94.38 104 GLY A N 1
ATOM 829 C CA . GLY A 1 104 ? 19.424 0.529 -12.224 1.00 94.38 104 GLY A CA 1
ATOM 830 C C . GLY A 1 104 ? 18.951 1.327 -13.438 1.00 94.38 104 GLY A C 1
ATOM 831 O O . GLY A 1 104 ? 18.512 2.482 -13.334 1.00 94.38 104 GLY A O 1
ATOM 832 N N . LYS A 1 105 ? 19.017 0.683 -14.609 1.00 93.00 105 LYS A N 1
ATOM 833 C CA . LYS A 1 105 ? 18.683 1.301 -15.904 1.00 93.00 105 LYS A CA 1
ATOM 834 C C . LYS A 1 105 ? 17.249 1.841 -15.979 1.00 93.00 105 LYS A C 1
ATOM 836 O O . LYS A 1 105 ? 16.973 2.751 -16.754 1.00 93.00 105 LYS A O 1
ATOM 841 N N . PHE A 1 106 ? 16.343 1.318 -15.150 1.00 93.56 106 PHE A N 1
ATOM 842 C CA . PHE A 1 106 ? 14.942 1.736 -15.096 1.00 93.56 106 PHE A CA 1
ATOM 843 C C . PHE A 1 106 ? 14.664 2.826 -14.055 1.00 93.56 106 PHE A C 1
ATOM 845 O O . PHE A 1 106 ? 13.517 3.235 -13.886 1.00 93.56 106 PHE A O 1
ATOM 852 N N . SER A 1 107 ? 15.694 3.368 -13.405 1.00 94.88 107 SER A N 1
ATOM 853 C CA . SER A 1 107 ? 15.559 4.446 -12.417 1.00 94.88 107 SER A CA 1
ATOM 854 C C . SER A 1 107 ? 14.844 5.701 -12.931 1.00 94.88 107 SER A C 1
ATOM 856 O O . SER A 1 107 ? 14.204 6.411 -12.153 1.00 94.88 107 SER A O 1
ATOM 858 N N . LEU A 1 108 ? 14.857 5.951 -14.242 1.00 92.56 108 LEU A N 1
ATOM 859 C CA . LEU A 1 108 ? 14.091 7.033 -14.870 1.00 92.56 108 LEU A CA 1
ATOM 860 C C . LEU A 1 108 ? 12.567 6.865 -14.739 1.00 92.56 108 LEU A C 1
ATOM 862 O O . LEU A 1 108 ? 11.834 7.844 -14.895 1.00 92.56 108 LEU A O 1
ATOM 866 N N . LEU A 1 109 ? 12.082 5.653 -14.451 1.00 94.88 109 LEU A N 1
ATOM 867 C CA . LEU A 1 109 ? 10.661 5.359 -14.277 1.00 94.88 109 LEU A CA 1
ATOM 868 C C . LEU A 1 109 ? 10.120 5.782 -12.905 1.00 94.88 109 LEU A C 1
ATOM 870 O O . LEU A 1 109 ? 8.909 5.942 -12.774 1.00 94.88 109 LEU A O 1
ATOM 874 N N . ASN A 1 110 ? 10.983 6.054 -11.915 1.00 93.75 110 ASN A N 1
ATOM 875 C CA . ASN A 1 110 ? 10.557 6.468 -10.567 1.00 93.75 110 ASN A CA 1
ATOM 876 C C . ASN A 1 110 ? 9.624 7.684 -10.571 1.00 93.75 110 ASN A C 1
ATOM 878 O O . ASN A 1 110 ? 8.692 7.766 -9.776 1.00 93.75 110 ASN A O 1
ATOM 882 N N . LYS A 1 111 ? 9.818 8.616 -11.512 1.00 93.62 111 LYS A N 1
ATOM 883 C CA . LYS A 1 111 ? 8.969 9.811 -11.643 1.00 93.62 111 LYS A CA 1
ATOM 884 C C . LYS A 1 111 ? 7.493 9.486 -11.923 1.00 93.62 111 LYS A C 1
ATOM 886 O O . LYS A 1 111 ? 6.632 10.314 -11.626 1.00 93.62 111 LYS A O 1
ATOM 891 N N . TYR A 1 112 ? 7.205 8.290 -12.438 1.00 95.31 112 TYR A N 1
ATOM 892 C CA . TYR A 1 112 ? 5.863 7.802 -12.754 1.00 95.31 112 TYR A CA 1
ATOM 893 C C . TYR A 1 112 ? 5.250 6.903 -11.672 1.00 95.31 112 TYR A C 1
ATOM 895 O O . TYR A 1 112 ? 4.094 6.523 -11.822 1.00 95.31 112 TYR A O 1
ATOM 903 N N . ILE A 1 113 ? 5.967 6.595 -10.583 1.00 94.12 113 ILE A N 1
ATOM 904 C CA . ILE A 1 113 ? 5.403 5.818 -9.468 1.00 94.12 113 ILE A CA 1
ATOM 905 C C . ILE A 1 113 ? 4.208 6.574 -8.878 1.00 94.12 113 ILE A C 1
ATOM 907 O O . ILE A 1 113 ? 4.323 7.754 -8.519 1.00 94.12 113 ILE A O 1
ATOM 911 N N . ALA A 1 114 ? 3.070 5.884 -8.798 1.00 94.31 114 ALA A N 1
ATOM 912 C CA . ALA A 1 114 ? 1.790 6.405 -8.331 1.00 94.31 114 ALA A CA 1
ATOM 913 C C . ALA A 1 114 ? 1.569 6.150 -6.833 1.00 94.31 114 ALA A C 1
ATOM 915 O O . ALA A 1 114 ? 0.587 5.531 -6.418 1.00 94.31 114 ALA A O 1
ATOM 916 N N . GLN A 1 115 ? 2.503 6.645 -6.022 1.00 92.19 115 GLN A N 1
ATOM 917 C CA . GLN A 1 115 ? 2.434 6.593 -4.566 1.00 92.19 115 GLN A CA 1
ATOM 918 C C . GLN A 1 115 ? 2.423 8.027 -4.006 1.00 92.19 115 GLN A C 1
ATOM 920 O O . GLN A 1 115 ? 3.274 8.824 -4.412 1.00 92.19 115 GLN A O 1
ATOM 925 N N . PRO A 1 116 ? 1.465 8.388 -3.131 1.00 92.94 116 PRO A N 1
ATOM 926 C CA . PRO A 1 116 ? 1.474 9.679 -2.453 1.00 92.94 116 PRO A CA 1
ATOM 927 C C . PRO A 1 116 ? 2.649 9.780 -1.478 1.00 92.94 116 PRO A C 1
ATOM 929 O O . PRO A 1 116 ? 3.103 8.786 -0.909 1.00 92.94 116 PRO A O 1
ATOM 932 N N . THR A 1 117 ? 3.104 11.004 -1.244 1.00 90.50 117 THR A N 1
ATOM 933 C CA . THR A 1 117 ? 4.051 11.318 -0.169 1.00 90.50 117 THR A CA 1
ATOM 934 C C . THR A 1 117 ? 3.373 11.264 1.203 1.00 90.50 117 THR A C 1
ATOM 936 O O . THR A 1 117 ? 2.153 11.396 1.324 1.00 90.50 117 THR A O 1
ATOM 939 N N . VAL A 1 118 ? 4.169 11.113 2.265 1.00 89.62 118 VAL A N 1
ATOM 940 C CA . VAL A 1 118 ? 3.663 11.130 3.650 1.00 89.62 118 VAL A CA 1
ATOM 941 C C . VAL A 1 118 ? 2.960 12.453 3.969 1.00 89.62 118 VAL A C 1
ATOM 943 O O . VAL A 1 118 ? 1.904 12.439 4.597 1.00 89.62 118 VAL A O 1
ATOM 946 N N . ASP A 1 119 ? 3.476 13.575 3.463 1.00 92.19 119 ASP A N 1
ATOM 947 C CA . ASP A 1 119 ? 2.879 14.902 3.652 1.00 92.19 119 ASP A CA 1
ATOM 948 C C . ASP A 1 119 ? 1.528 15.046 2.928 1.00 92.19 119 ASP A C 1
ATOM 950 O O . ASP A 1 119 ? 0.626 15.739 3.399 1.00 92.19 119 ASP A O 1
ATOM 954 N N . GLU A 1 120 ? 1.355 14.408 1.765 1.00 95.12 120 GLU A N 1
ATOM 955 C CA . GLU A 1 120 ? 0.059 14.367 1.072 1.00 95.12 120 GLU A CA 1
ATO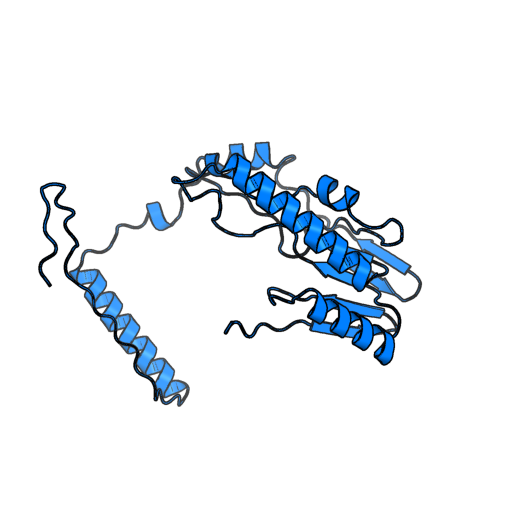M 956 C C . GLU A 1 120 ? -0.969 13.529 1.833 1.00 95.12 120 GLU A C 1
ATOM 958 O O . GLU A 1 120 ? -2.144 13.900 1.876 1.00 95.12 120 GLU A O 1
ATOM 963 N N . VAL A 1 121 ? -0.532 12.430 2.454 1.00 95.75 121 VAL A N 1
ATOM 964 C CA . VAL A 1 121 ? -1.392 11.607 3.312 1.00 95.75 121 VAL A CA 1
ATOM 965 C C . VAL A 1 121 ? -1.793 12.381 4.565 1.00 95.75 121 VAL A C 1
ATOM 967 O O . VAL A 1 121 ? -2.980 12.450 4.868 1.00 95.75 121 VAL A O 1
ATOM 970 N N . GLU A 1 122 ? -0.846 13.020 5.252 1.00 95.75 122 GLU A N 1
ATOM 971 C CA . GLU A 1 122 ? -1.113 13.796 6.470 1.00 95.75 122 GLU A CA 1
ATOM 972 C C . GLU A 1 122 ? -2.208 14.852 6.259 1.00 95.75 122 GLU A C 1
ATOM 974 O O . GLU A 1 122 ? -3.112 14.975 7.079 1.00 95.75 122 GLU A O 1
ATOM 979 N N . LYS A 1 123 ? -2.210 15.535 5.106 1.00 97.31 123 LYS A N 1
ATOM 980 C CA . LYS A 1 123 ? -3.232 16.538 4.750 1.00 97.31 123 LYS A CA 1
ATOM 981 C C . LYS A 1 123 ? -4.656 15.987 4.642 1.00 97.31 123 LYS A C 1
ATOM 983 O O . LYS A 1 123 ? -5.603 16.774 4.664 1.00 97.31 123 LYS A O 1
ATOM 988 N N . ILE A 1 124 ? -4.831 14.678 4.439 1.00 97.38 124 ILE A N 1
ATOM 989 C CA . ILE A 1 124 ? -6.161 14.064 4.316 1.00 97.38 124 ILE A CA 1
ATOM 990 C C . ILE A 1 124 ? -6.606 13.313 5.568 1.00 97.38 124 ILE A C 1
ATOM 992 O O . ILE A 1 124 ? -7.789 12.962 5.637 1.00 97.38 124 ILE A O 1
ATOM 996 N N . VAL A 1 125 ? -5.706 13.076 6.530 1.00 97.44 125 VAL A N 1
ATOM 997 C CA . VAL A 1 125 ? -6.044 12.401 7.787 1.00 97.44 125 VAL A CA 1
ATOM 998 C C . VAL A 1 125 ? -6.950 13.324 8.618 1.00 97.44 125 VAL A C 1
ATOM 1000 O O . VAL A 1 125 ? -6.626 14.498 8.791 1.00 97.44 125 VAL A O 1
ATOM 1003 N N . PRO A 1 126 ? -8.110 12.842 9.100 1.00 96.75 126 PRO A N 1
ATOM 1004 C CA . PRO A 1 126 ? -8.970 13.603 10.008 1.00 96.75 126 PRO A CA 1
ATOM 1005 C C . PRO A 1 126 ? -8.246 14.039 11.290 1.00 96.75 126 PRO A C 1
ATOM 1007 O O . PRO A 1 126 ? -7.497 13.258 11.866 1.00 96.75 126 PRO A O 1
ATOM 1010 N N . GLU A 1 127 ? -8.528 15.248 11.784 1.00 95.25 127 GLU A N 1
ATOM 1011 C CA . GLU A 1 127 ? -7.862 15.838 12.964 1.00 95.25 127 GLU A CA 1
ATOM 1012 C C . GLU A 1 127 ? -8.012 15.005 14.247 1.00 95.25 127 GLU A C 1
ATOM 1014 O O . GLU A 1 127 ? -7.179 15.078 15.145 1.00 95.25 127 GLU A O 1
ATOM 1019 N N . ASN A 1 128 ? -9.071 14.199 14.340 1.00 94.44 128 ASN A N 1
ATOM 1020 C CA . ASN A 1 128 ? -9.337 13.327 15.481 1.00 94.44 128 ASN A CA 1
ATOM 1021 C C . ASN A 1 128 ? -8.570 11.992 15.436 1.00 94.44 128 ASN A C 1
ATOM 1023 O O . ASN A 1 128 ? -8.792 11.148 16.303 1.00 94.44 128 ASN A O 1
ATOM 1027 N N . ILE A 1 129 ? -7.733 11.775 14.418 1.00 96.75 129 ILE A N 1
ATOM 1028 C CA . ILE A 1 129 ? -6.937 10.561 14.230 1.00 96.75 129 ILE A CA 1
ATOM 1029 C C . ILE A 1 129 ? -5.461 10.929 14.336 1.00 96.75 129 ILE A C 1
ATOM 1031 O O . ILE A 1 129 ? -4.956 11.764 13.588 1.00 96.75 129 ILE A O 1
ATOM 1035 N N . ASN A 1 130 ? -4.745 10.255 15.230 1.00 94.94 130 ASN A N 1
ATOM 1036 C CA . ASN A 1 130 ? -3.310 10.439 15.375 1.00 94.94 130 ASN A CA 1
ATOM 1037 C C . ASN A 1 130 ? -2.559 9.695 14.257 1.00 94.94 130 ASN A C 1
ATOM 1039 O O . ASN A 1 130 ? -2.543 8.460 14.227 1.00 94.94 130 ASN A O 1
ATOM 1043 N N . PHE A 1 131 ? -1.953 10.433 13.321 1.00 94.56 131 PHE A N 1
ATOM 1044 C CA . PHE A 1 131 ? -1.158 9.846 12.241 1.00 94.56 131 PHE A CA 1
ATOM 1045 C C . PHE A 1 131 ? 0.279 9.566 12.697 1.00 94.56 131 PHE A C 1
ATOM 1047 O O . PHE A 1 131 ? 1.098 10.471 12.846 1.00 94.56 131 PHE A O 1
ATOM 1054 N N . LEU A 1 132 ? 0.600 8.287 12.871 1.00 91.88 132 LEU A N 1
ATOM 1055 C CA . LEU A 1 132 ? 1.922 7.809 13.250 1.00 91.88 132 LEU A CA 1
ATOM 1056 C C . LEU A 1 132 ? 2.763 7.614 11.978 1.00 91.88 132 LEU A C 1
ATOM 1058 O O . LEU A 1 132 ? 2.549 6.678 11.203 1.00 91.88 132 LEU A O 1
ATOM 1062 N N . LYS A 1 133 ? 3.720 8.516 11.743 1.00 87.56 133 LYS A N 1
ATOM 1063 C CA . LYS A 1 133 ? 4.594 8.515 10.557 1.00 87.56 133 LYS A CA 1
ATOM 1064 C C . LYS A 1 133 ? 5.695 7.454 10.660 1.00 87.56 133 LYS A C 1
ATOM 1066 O O . LYS A 1 133 ? 6.863 7.787 10.808 1.00 87.56 133 LYS A O 1
ATOM 1071 N N . MET A 1 134 ? 5.314 6.186 10.541 1.00 80.69 134 MET A N 1
ATOM 1072 C CA . MET A 1 134 ? 6.251 5.067 10.625 1.00 80.69 134 MET A CA 1
ATOM 1073 C C . MET A 1 134 ? 7.128 4.947 9.376 1.00 80.69 134 MET A C 1
ATOM 1075 O O . MET A 1 134 ? 6.638 4.569 8.310 1.00 80.69 134 MET A O 1
ATOM 1079 N N . ILE A 1 135 ? 8.434 5.207 9.497 1.00 73.00 135 ILE A N 1
ATOM 1080 C CA . ILE A 1 135 ? 9.407 4.965 8.416 1.00 73.00 135 ILE A CA 1
ATOM 1081 C C . ILE A 1 135 ? 10.673 4.319 8.981 1.00 73.00 135 ILE A C 1
ATOM 1083 O O . ILE A 1 135 ? 11.247 4.798 9.947 1.00 73.00 135 ILE A O 1
ATOM 1087 N N . GLY A 1 136 ? 11.170 3.265 8.328 1.00 71.81 136 GLY A N 1
ATOM 1088 C CA . GLY A 1 136 ? 12.535 2.787 8.583 1.00 71.81 136 GLY A CA 1
ATOM 1089 C C . GLY A 1 136 ? 12.706 1.884 9.806 1.00 71.81 136 GLY A C 1
ATOM 1090 O O . GLY A 1 136 ? 13.799 1.831 10.356 1.00 71.81 136 GLY A O 1
ATOM 1091 N N . GLY A 1 137 ? 11.669 1.135 10.196 1.00 74.19 137 GLY A N 1
ATOM 1092 C CA . GLY A 1 137 ? 11.766 0.101 11.238 1.00 74.19 137 GLY A CA 1
ATOM 1093 C C . GLY A 1 137 ? 11.379 0.560 12.644 1.00 74.19 137 GLY A C 1
ATOM 1094 O O . GLY A 1 137 ? 11.772 -0.075 13.619 1.00 74.19 137 GLY A O 1
ATOM 1095 N N . GLU A 1 138 ? 10.627 1.654 12.757 1.00 83.44 138 GLU A N 1
ATOM 1096 C CA . GLU A 1 138 ? 10.060 2.115 14.026 1.00 83.44 138 GLU A CA 1
ATOM 1097 C C . GLU A 1 138 ? 9.148 1.069 14.662 1.00 83.44 138 GLU A C 1
ATOM 1099 O O . GLU A 1 138 ? 8.426 0.335 13.983 1.00 83.44 138 GLU A O 1
ATOM 1104 N N . LYS A 1 139 ? 9.170 1.026 15.993 1.00 86.88 139 LYS A N 1
ATOM 1105 C CA . LYS A 1 139 ? 8.289 0.198 16.809 1.00 86.88 139 LYS A CA 1
ATOM 1106 C C . LYS A 1 139 ? 7.298 1.096 17.532 1.00 86.88 139 LYS A C 1
ATOM 1108 O O . LYS A 1 139 ? 7.706 2.024 18.222 1.00 86.88 139 LYS A O 1
ATOM 1113 N N . ILE A 1 140 ? 6.014 0.767 17.448 1.00 86.31 140 ILE A N 1
ATOM 1114 C CA . ILE A 1 140 ? 4.991 1.388 18.290 1.00 86.31 140 ILE A CA 1
ATOM 1115 C C . ILE A 1 140 ? 4.648 0.435 19.433 1.00 86.31 140 ILE A C 1
ATOM 1117 O O . ILE A 1 140 ? 4.471 -0.764 19.213 1.00 86.31 140 ILE A O 1
ATOM 1121 N N . THR A 1 141 ? 4.523 0.977 20.640 1.00 86.50 141 THR A N 1
ATOM 1122 C CA . THR A 1 141 ? 3.849 0.310 21.759 1.00 86.50 141 THR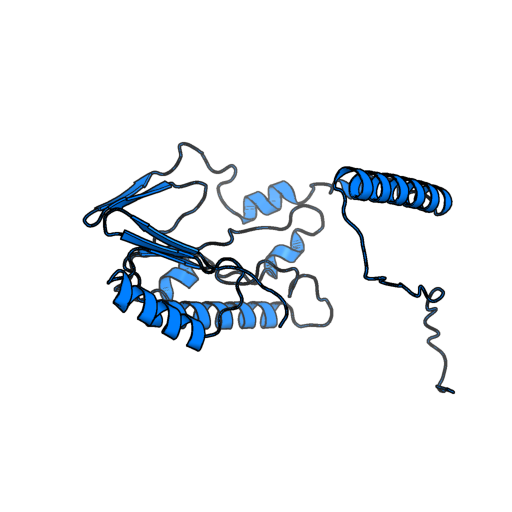 A CA 1
ATOM 1123 C C . THR A 1 141 ? 2.608 1.120 22.113 1.00 86.50 141 THR A C 1
ATOM 1125 O O . THR A 1 141 ? 2.705 2.327 22.330 1.00 86.50 141 THR A O 1
ATOM 1128 N N . ILE A 1 142 ? 1.446 0.467 22.142 1.00 82.31 142 ILE A N 1
ATOM 1129 C CA . ILE A 1 142 ? 0.162 1.102 22.464 1.00 82.31 142 ILE A CA 1
ATOM 1130 C C . ILE A 1 142 ? -0.452 0.377 23.651 1.00 82.31 142 ILE A C 1
ATOM 1132 O O . ILE A 1 142 ? -0.579 -0.845 23.624 1.00 82.31 142 ILE A O 1
ATOM 1136 N N . SER A 1 143 ? -0.847 1.150 24.654 1.00 79.62 143 SER A N 1
ATOM 1137 C CA . SER A 1 143 ? -1.745 0.748 25.733 1.00 79.62 143 SER A CA 1
ATOM 1138 C C . SER A 1 143 ? -3.027 1.586 25.660 1.00 79.62 143 SER A C 1
ATOM 1140 O O . SER A 1 143 ? -3.122 2.510 24.849 1.00 79.62 143 SER A O 1
ATOM 1142 N N . GLU A 1 144 ? -4.017 1.304 26.510 1.00 71.75 144 GLU A N 1
ATOM 1143 C CA . GLU A 1 144 ? -5.261 2.092 26.562 1.00 71.75 144 GLU A CA 1
ATOM 1144 C C . GLU A 1 144 ? -5.023 3.603 26.747 1.00 71.75 144 GLU A C 1
ATOM 1146 O O . GLU A 1 144 ? -5.793 4.410 26.231 1.00 71.75 144 GLU A O 1
ATOM 1151 N N . ASN A 1 145 ? -3.953 3.987 27.456 1.00 77.75 145 ASN A N 1
ATOM 1152 C CA . ASN A 1 145 ? -3.704 5.373 27.868 1.00 77.75 145 ASN A CA 1
ATOM 1153 C C . ASN A 1 145 ? -2.448 6.000 27.250 1.00 77.75 145 ASN A C 1
ATOM 1155 O O . ASN A 1 145 ? -2.227 7.200 27.406 1.00 77.75 145 ASN A O 1
ATOM 1159 N N . GLU A 1 146 ? -1.605 5.214 26.580 1.00 81.94 146 GLU A N 1
ATOM 1160 C CA . GLU A 1 146 ? -0.301 5.677 26.115 1.00 81.94 146 GLU A CA 1
ATOM 1161 C C . GLU A 1 146 ? 0.039 5.096 24.742 1.00 81.94 146 GLU A C 1
ATOM 1163 O O . GLU A 1 146 ? -0.190 3.923 24.456 1.00 81.94 146 GLU A O 1
ATOM 1168 N N . THR A 1 147 ? 0.622 5.925 23.881 1.00 82.94 147 THR A N 1
ATOM 1169 C CA . THR A 1 147 ? 1.212 5.503 22.609 1.00 82.94 147 THR A CA 1
ATOM 1170 C C . THR A 1 147 ? 2.654 5.982 22.581 1.00 82.94 147 THR A C 1
ATOM 1172 O O . THR A 1 147 ? 2.907 7.184 22.636 1.00 82.94 147 THR A O 1
ATOM 1175 N N . THR A 1 148 ? 3.599 5.049 22.490 1.00 84.06 148 THR A N 1
ATOM 1176 C CA . THR A 1 148 ? 5.031 5.348 22.386 1.00 84.06 148 THR A CA 1
ATOM 1177 C C . THR A 1 148 ? 5.578 4.849 21.058 1.00 84.06 148 THR A C 1
ATOM 1179 O O . THR A 1 148 ? 5.258 3.745 20.615 1.00 84.06 148 THR A O 1
ATOM 1182 N N . ILE A 1 149 ? 6.416 5.666 20.420 1.00 82.75 149 ILE A N 1
ATOM 1183 C CA . ILE A 1 149 ? 7.160 5.298 19.215 1.00 82.75 149 ILE A CA 1
ATOM 1184 C C . ILE A 1 149 ? 8.633 5.224 19.595 1.00 82.75 149 ILE A C 1
ATOM 1186 O O . ILE A 1 149 ? 9.193 6.172 20.142 1.00 82.75 149 ILE A O 1
ATOM 1190 N N . VAL A 1 150 ? 9.253 4.088 19.305 1.00 81.88 150 VAL A N 1
ATOM 1191 C CA . VAL A 1 150 ? 10.687 3.874 19.453 1.00 81.88 150 VAL A CA 1
ATOM 1192 C C . VAL A 1 150 ? 11.265 3.726 18.057 1.00 81.88 150 VAL A C 1
ATOM 1194 O O . VAL A 1 150 ? 11.025 2.724 17.378 1.00 81.88 150 VAL A O 1
ATOM 1197 N N . SER A 1 151 ? 12.019 4.729 17.622 1.00 78.75 151 SER A N 1
ATOM 1198 C CA . SER A 1 151 ? 12.786 4.634 16.385 1.00 78.75 151 SER A CA 1
ATOM 1199 C C . SER A 1 151 ? 13.981 3.698 16.602 1.00 78.75 151 SER A C 1
ATOM 1201 O O . SER A 1 151 ? 14.588 3.714 17.678 1.00 78.75 151 SER A O 1
ATOM 1203 N N . PRO A 1 152 ? 14.319 2.845 15.625 1.00 76.88 152 PRO A N 1
ATOM 1204 C CA . PRO A 1 152 ? 15.476 1.982 15.746 1.00 76.88 152 PRO A CA 1
ATOM 1205 C C . PRO A 1 152 ? 16.749 2.827 15.667 1.00 76.88 152 PRO A C 1
ATOM 1207 O O . PRO A 1 152 ? 16.773 3.874 15.018 1.00 76.88 152 PRO A O 1
ATOM 1210 N N . ASP A 1 153 ? 17.835 2.333 16.261 1.00 77.88 153 ASP A N 1
ATOM 1211 C CA . ASP A 1 153 ? 19.172 2.905 16.071 1.00 77.88 153 ASP A CA 1
ATOM 1212 C C . ASP A 1 153 ? 19.735 2.486 14.699 1.00 77.88 153 ASP A C 1
ATOM 1214 O O . ASP A 1 153 ? 20.707 1.740 14.572 1.00 77.88 153 ASP A O 1
ATOM 1218 N N . ILE A 1 154 ? 19.017 2.866 13.641 1.00 72.06 154 ILE A N 1
ATOM 1219 C CA . ILE A 1 154 ? 19.365 2.595 12.251 1.00 72.06 154 ILE A CA 1
ATOM 1220 C C . ILE A 1 154 ? 19.394 3.933 11.532 1.00 72.06 154 ILE A C 1
ATOM 1222 O O . ILE A 1 154 ? 18.363 4.556 11.279 1.00 72.06 154 ILE A O 1
ATOM 1226 N N . LEU A 1 155 ? 20.596 4.360 11.159 1.00 68.75 155 LEU A N 1
ATOM 1227 C CA . LEU A 1 155 ? 20.757 5.534 10.318 1.00 68.75 155 LEU A CA 1
ATOM 1228 C C . LEU A 1 155 ? 20.297 5.215 8.887 1.00 68.75 155 LEU A C 1
ATOM 1230 O O . LEU A 1 155 ? 20.649 4.158 8.344 1.00 68.75 155 LEU A O 1
ATOM 1234 N N . PRO A 1 156 ? 19.537 6.117 8.240 1.00 69.81 156 PRO A N 1
ATOM 1235 C CA . PRO A 1 156 ? 19.185 5.944 6.842 1.00 69.81 156 PRO A CA 1
ATOM 1236 C C . PRO A 1 156 ? 20.461 5.900 5.996 1.00 69.81 156 PRO A C 1
ATOM 1238 O O . PRO A 1 156 ? 21.374 6.704 6.177 1.00 69.81 156 PRO A O 1
ATOM 1241 N N . ARG A 1 157 ? 20.520 4.955 5.047 1.00 70.81 157 ARG A N 1
ATOM 1242 C CA . ARG A 1 157 ? 21.680 4.803 4.147 1.00 70.81 157 ARG A CA 1
ATOM 1243 C C . ARG A 1 157 ? 21.956 6.061 3.324 1.00 70.81 157 ARG A C 1
ATOM 1245 O O . ARG A 1 157 ? 23.096 6.284 2.945 1.00 70.81 157 ARG A O 1
ATOM 1252 N N . GLU A 1 158 ? 20.917 6.836 3.024 1.00 78.69 158 GLU A N 1
ATOM 1253 C CA . GLU A 1 158 ? 20.985 8.064 2.235 1.00 78.69 158 GLU A CA 1
ATOM 1254 C C . GLU A 1 158 ? 20.044 9.124 2.801 1.00 78.69 158 GLU A C 1
ATOM 1256 O O . GLU A 1 158 ? 18.984 8.805 3.338 1.00 78.69 158 GLU A O 1
ATOM 1261 N N . SER A 1 159 ? 20.416 10.397 2.641 1.00 75.00 159 SER A N 1
ATOM 1262 C CA . SER A 1 159 ? 19.666 11.521 3.217 1.00 75.00 159 SER A CA 1
ATOM 1263 C C . SER A 1 159 ? 18.390 11.875 2.446 1.00 75.00 159 SER A C 1
ATOM 1265 O O . SER A 1 159 ? 17.587 12.659 2.940 1.00 75.00 159 SER A O 1
ATOM 1267 N N . SER A 1 160 ? 18.239 11.401 1.203 1.00 84.62 160 SER A N 1
ATOM 1268 C CA . SER A 1 160 ? 17.036 11.624 0.395 1.00 84.62 160 SER A CA 1
ATOM 1269 C C . SER A 1 160 ? 16.835 10.521 -0.644 1.00 84.62 160 SER A C 1
ATOM 1271 O O . SER A 1 160 ? 17.786 9.845 -1.057 1.00 84.62 160 SER A O 1
ATOM 1273 N N . LEU A 1 161 ? 15.589 10.363 -1.092 1.00 84.12 161 LEU A N 1
ATOM 1274 C CA . LEU A 1 161 ? 15.220 9.385 -2.110 1.00 84.12 161 LEU A CA 1
ATOM 1275 C C . LEU A 1 161 ? 15.909 9.676 -3.451 1.00 84.12 161 LEU A C 1
ATOM 1277 O O . LEU A 1 161 ? 16.369 8.757 -4.121 1.00 84.12 161 LEU A O 1
ATOM 1281 N N . GLU A 1 162 ? 16.045 10.946 -3.829 1.00 88.62 162 GLU A N 1
ATOM 1282 C CA . GLU A 1 162 ? 16.695 11.364 -5.075 1.00 88.62 162 GLU A CA 1
ATOM 1283 C C . GLU A 1 162 ? 18.172 10.973 -5.087 1.00 88.62 162 GLU A C 1
ATOM 1285 O O . GLU A 1 162 ? 18.664 10.445 -6.086 1.00 88.62 162 GLU A O 1
ATOM 1290 N N . LYS A 1 163 ? 18.874 11.185 -3.964 1.00 90.00 163 LYS A N 1
ATOM 1291 C CA . LYS A 1 163 ? 20.271 10.761 -3.814 1.00 90.00 163 LYS A CA 1
ATOM 1292 C C . LYS A 1 163 ? 20.393 9.245 -3.874 1.00 90.00 163 LYS A C 1
ATOM 1294 O O . LYS A 1 163 ? 21.271 8.743 -4.571 1.00 90.00 163 LYS A O 1
ATOM 1299 N N . LEU A 1 164 ? 19.478 8.521 -3.228 1.00 89.19 164 LEU A N 1
ATOM 1300 C CA . LEU A 1 164 ? 19.453 7.061 -3.265 1.00 89.19 164 LEU A CA 1
ATOM 1301 C C . LEU A 1 164 ? 19.219 6.522 -4.684 1.00 89.19 164 LEU A C 1
ATOM 1303 O O . LEU A 1 164 ? 19.948 5.635 -5.130 1.00 89.19 164 LEU A O 1
ATOM 1307 N N . ILE A 1 165 ? 18.258 7.086 -5.421 1.00 91.44 165 ILE A N 1
ATOM 1308 C CA . ILE A 1 165 ? 17.997 6.734 -6.823 1.00 91.44 165 ILE A CA 1
ATOM 1309 C C . ILE A 1 165 ? 19.237 7.026 -7.675 1.00 91.44 165 ILE A C 1
ATOM 1311 O O . ILE A 1 165 ? 19.664 6.167 -8.447 1.00 91.44 165 ILE A O 1
ATOM 1315 N N . ALA A 1 166 ? 19.855 8.200 -7.511 1.00 90.81 166 ALA A N 1
ATOM 1316 C CA . ALA A 1 166 ? 21.063 8.570 -8.243 1.00 90.81 166 ALA A CA 1
ATOM 1317 C C . ALA A 1 166 ? 22.236 7.621 -7.943 1.00 90.81 166 ALA A C 1
ATOM 1319 O O . ALA A 1 166 ? 22.902 7.163 -8.874 1.00 90.81 166 ALA A O 1
ATOM 1320 N N . ALA A 1 167 ? 22.448 7.265 -6.673 1.00 91.44 167 ALA A N 1
ATOM 1321 C CA . ALA A 1 167 ? 23.485 6.331 -6.240 1.00 91.44 167 ALA A CA 1
ATOM 1322 C C . ALA A 1 167 ? 23.252 4.903 -6.761 1.00 91.44 167 ALA A C 1
ATOM 1324 O O . ALA A 1 167 ? 24.204 4.150 -6.970 1.00 91.44 167 ALA A O 1
ATOM 1325 N N . LYS A 1 168 ? 21.991 4.515 -6.993 1.00 92.06 168 LYS A N 1
ATOM 1326 C CA . LYS A 1 168 ? 21.611 3.168 -7.447 1.00 92.06 168 LYS A CA 1
ATOM 1327 C C . LYS A 1 168 ? 21.262 3.077 -8.932 1.00 92.06 168 LYS A C 1
ATOM 1329 O O . LYS A 1 168 ? 20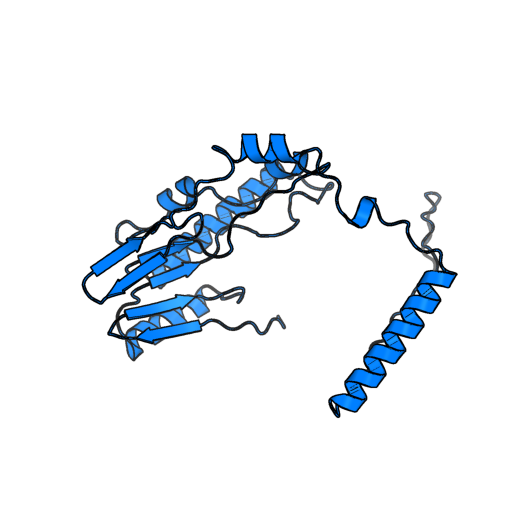.925 1.989 -9.392 1.00 92.06 168 LYS A O 1
ATOM 1334 N N . ARG A 1 169 ? 21.401 4.154 -9.711 1.00 92.12 169 ARG A N 1
ATOM 1335 C CA . ARG A 1 169 ? 21.035 4.192 -11.143 1.00 92.12 169 ARG A CA 1
ATOM 1336 C C . ARG A 1 169 ? 21.838 3.243 -12.041 1.00 92.12 169 ARG A C 1
ATOM 1338 O O . ARG A 1 169 ? 21.382 2.895 -13.118 1.00 92.12 169 ARG A O 1
ATOM 1345 N N . ASN A 1 170 ? 23.030 2.839 -11.608 1.00 92.12 170 ASN A N 1
ATOM 1346 C CA . ASN A 1 170 ? 23.929 1.970 -12.377 1.00 92.12 170 ASN A CA 1
ATOM 1347 C C . ASN A 1 170 ? 23.954 0.529 -11.849 1.00 92.12 170 ASN A C 1
ATOM 1349 O O . ASN A 1 170 ? 24.822 -0.246 -12.233 1.00 92.12 170 ASN A O 1
ATOM 1353 N N . VAL A 1 171 ? 23.044 0.173 -10.936 1.00 93.44 171 VAL A N 1
ATOM 1354 C CA . VAL A 1 171 ? 22.913 -1.215 -10.485 1.00 93.44 171 VAL A CA 1
ATOM 1355 C C . VAL A 1 171 ? 22.505 -2.080 -11.676 1.00 93.44 171 VAL A C 1
ATOM 1357 O O . VAL A 1 171 ? 21.509 -1.792 -12.339 1.00 93.44 171 VAL A O 1
ATOM 1360 N N . ILE A 1 172 ? 23.282 -3.131 -11.921 1.00 91.75 172 ILE A N 1
ATOM 1361 C CA . ILE A 1 172 ? 22.969 -4.171 -12.898 1.00 91.75 172 ILE A CA 1
ATOM 1362 C C . ILE A 1 172 ? 22.024 -5.155 -12.214 1.00 91.75 172 ILE A C 1
ATOM 1364 O O . ILE A 1 172 ? 22.269 -5.583 -11.083 1.00 91.75 172 ILE A O 1
ATOM 1368 N N . TYR A 1 173 ? 20.905 -5.468 -12.861 1.00 89.12 173 TYR A N 1
ATOM 1369 C CA . TYR A 1 173 ? 19.992 -6.469 -12.325 1.00 89.12 173 TYR A CA 1
ATOM 1370 C C . TYR A 1 173 ? 20.592 -7.860 -12.499 1.00 89.12 173 TYR A C 1
ATOM 1372 O O . TYR A 1 173 ? 21.147 -8.162 -13.549 1.00 89.12 173 TYR A O 1
ATOM 1380 N N . SER A 1 174 ? 20.403 -8.740 -11.516 1.00 88.75 174 SER A N 1
ATOM 1381 C CA . SER A 1 174 ? 20.987 -10.087 -11.543 1.00 88.75 174 SER A CA 1
ATOM 1382 C C . SER A 1 174 ? 20.620 -10.886 -12.796 1.00 88.75 174 SER A C 1
ATOM 1384 O O . SER A 1 174 ? 21.437 -11.656 -13.278 1.00 88.75 174 SER A O 1
ATOM 1386 N N . TYR A 1 175 ? 19.426 -10.678 -13.364 1.00 84.75 175 TYR A N 1
ATOM 1387 C CA . TYR A 1 175 ? 19.017 -11.358 -14.597 1.00 84.75 175 TYR A CA 1
ATOM 1388 C C . TYR A 1 175 ? 19.778 -10.886 -15.846 1.00 84.75 175 TYR A C 1
ATOM 1390 O O . TYR A 1 175 ? 19.794 -11.602 -16.840 1.00 84.75 175 TYR A O 1
ATOM 1398 N N . GLU A 1 176 ? 20.394 -9.701 -15.824 1.00 85.81 176 GLU A N 1
ATOM 1399 C CA . GLU A 1 176 ? 21.189 -9.184 -16.949 1.00 85.81 176 GLU A CA 1
ATOM 1400 C C . GLU A 1 176 ? 22.549 -9.875 -17.061 1.00 85.81 176 GLU A C 1
ATOM 1402 O O . GLU A 1 176 ? 23.148 -9.881 -18.132 1.00 85.81 176 GLU A O 1
ATOM 1407 N N . GLU A 1 177 ? 23.019 -10.484 -15.974 1.00 86.88 177 GLU A N 1
ATOM 1408 C CA . GLU A 1 177 ? 24.255 -11.270 -15.945 1.00 86.88 177 GLU A CA 1
ATOM 1409 C C . GLU A 1 177 ? 24.013 -12.741 -16.324 1.00 86.88 177 GLU A C 1
ATOM 1411 O O . GLU A 1 177 ? 24.960 -13.497 -16.546 1.00 86.88 177 GLU A O 1
ATOM 1416 N N . ILE A 1 178 ? 22.746 -13.160 -16.421 1.00 84.38 178 ILE A N 1
ATOM 1417 C CA . ILE A 1 178 ? 22.376 -14.527 -16.783 1.00 84.38 178 ILE A CA 1
ATOM 1418 C C . ILE A 1 178 ? 22.374 -14.649 -18.305 1.00 84.38 178 ILE A C 1
ATOM 1420 O O . ILE A 1 178 ? 21.574 -14.019 -18.998 1.00 84.38 178 ILE A O 1
ATOM 1424 N N . SER A 1 179 ? 23.221 -15.531 -18.840 1.00 82.12 179 SER A N 1
ATOM 1425 C CA . SER A 1 179 ? 23.062 -15.967 -20.226 1.00 82.12 179 SER A CA 1
ATOM 1426 C C . SER A 1 179 ? 21.770 -16.770 -20.340 1.00 82.12 179 SER A C 1
ATOM 1428 O O . SER A 1 179 ? 21.626 -17.794 -19.663 1.00 82.12 179 SER A O 1
ATOM 1430 N N . LEU A 1 180 ? 20.844 -16.336 -21.195 1.00 80.44 180 LEU A N 1
ATOM 1431 C CA . LEU A 1 180 ? 19.634 -17.109 -21.448 1.00 80.44 180 LEU A CA 1
ATOM 1432 C C . LEU A 1 180 ? 20.019 -18.503 -21.976 1.00 80.44 180 LEU A C 1
ATOM 1434 O O . LEU A 1 180 ? 20.783 -18.592 -22.941 1.00 80.44 180 LEU A O 1
ATOM 1438 N N . PRO A 1 181 ? 19.532 -19.591 -21.353 1.00 83.00 181 PRO A N 1
ATOM 1439 C CA . PRO A 1 181 ? 19.736 -20.928 -21.887 1.00 83.00 181 PRO A CA 1
ATOM 1440 C C . PRO A 1 181 ? 19.126 -21.026 -23.289 1.00 83.00 181 PRO A C 1
ATOM 1442 O O . PRO A 1 181 ? 18.094 -20.420 -23.577 1.00 83.00 181 PRO A O 1
ATOM 1445 N N . ASN A 1 182 ? 19.767 -21.799 -24.165 1.00 87.56 182 ASN A N 1
ATOM 1446 C CA . ASN A 1 182 ? 19.169 -22.139 -25.452 1.00 87.56 182 ASN A CA 1
ATOM 1447 C C . ASN A 1 182 ? 17.914 -23.012 -25.251 1.00 87.56 182 ASN A C 1
ATOM 1449 O O . ASN A 1 182 ? 17.672 -23.534 -24.161 1.00 87.56 182 ASN A O 1
ATOM 1453 N N . GLU A 1 183 ? 17.128 -23.180 -26.313 1.00 85.69 183 GLU A N 1
ATOM 1454 C CA . GLU A 1 183 ? 15.869 -23.933 -26.284 1.00 85.69 183 GLU A CA 1
ATOM 1455 C C . GLU A 1 183 ? 16.033 -25.354 -25.722 1.00 85.69 183 GLU A C 1
ATOM 1457 O O . GLU A 1 183 ? 15.282 -25.752 -24.836 1.00 85.69 183 GLU A O 1
ATOM 1462 N N . TYR A 1 184 ? 17.081 -26.075 -26.133 1.00 88.38 184 TYR A N 1
ATOM 1463 C CA . TYR A 1 184 ? 17.372 -27.420 -25.627 1.00 88.38 184 TYR A CA 1
ATOM 1464 C C . TYR A 1 184 ? 17.612 -27.430 -24.113 1.00 88.38 184 TYR A C 1
ATOM 1466 O O . TYR A 1 184 ? 17.081 -28.270 -23.389 1.00 88.38 184 TYR A O 1
ATOM 1474 N N . LYS A 1 185 ? 18.377 -26.457 -23.606 1.00 90.06 185 LYS A N 1
ATOM 1475 C CA . LYS A 1 185 ? 18.657 -26.350 -22.175 1.00 90.06 185 LYS A CA 1
ATOM 1476 C C . LYS A 1 185 ? 17.418 -25.933 -21.380 1.00 90.06 185 LYS A C 1
ATOM 1478 O O . LYS A 1 185 ? 17.262 -26.382 -20.246 1.00 90.06 185 LYS A O 1
ATOM 1483 N N . LEU A 1 186 ? 16.541 -25.104 -21.951 1.00 87.12 186 LEU A N 1
ATOM 1484 C CA . LEU A 1 186 ? 15.236 -24.790 -21.360 1.00 87.12 186 LEU A CA 1
ATOM 1485 C C . LEU A 1 186 ? 14.353 -26.036 -21.262 1.00 87.12 186 LEU A C 1
ATOM 1487 O O . LEU A 1 186 ? 13.731 -26.252 -20.223 1.00 87.12 186 LEU A O 1
ATOM 1491 N N . GLU A 1 187 ? 14.330 -26.870 -22.303 1.00 88.88 187 GLU A N 1
ATOM 1492 C CA . GLU A 1 187 ? 13.563 -28.116 -22.304 1.00 88.88 187 GLU A CA 1
ATOM 1493 C C . GLU A 1 187 ? 14.059 -29.086 -21.220 1.00 88.88 187 GLU A C 1
ATOM 1495 O O . GLU A 1 187 ? 13.255 -29.664 -20.483 1.00 88.88 187 GLU A O 1
ATOM 1500 N N . ASP A 1 188 ? 15.377 -29.213 -21.059 1.00 91.75 188 ASP A N 1
ATOM 1501 C CA . ASP A 1 188 ? 15.976 -30.021 -19.993 1.00 91.75 188 ASP A CA 1
ATOM 1502 C C . ASP A 1 188 ? 15.623 -29.487 -18.598 1.00 91.75 188 ASP A C 1
ATOM 1504 O O . ASP A 1 188 ? 15.204 -30.256 -17.730 1.00 91.75 188 ASP A O 1
ATOM 1508 N N . LEU A 1 189 ? 15.730 -28.168 -18.386 1.00 91.19 189 LEU A N 1
ATOM 1509 C CA . LEU A 1 189 ? 15.348 -27.526 -17.122 1.00 91.19 189 LEU A CA 1
ATOM 1510 C C . LEU A 1 189 ? 13.858 -27.718 -16.816 1.00 91.19 189 LEU A C 1
ATOM 1512 O O . LEU A 1 189 ? 13.487 -27.952 -15.666 1.00 91.19 189 LEU A O 1
ATOM 1516 N N . PHE A 1 190 ? 12.996 -27.663 -17.834 1.00 89.44 190 PHE A N 1
ATOM 1517 C CA . PHE A 1 190 ? 11.569 -27.921 -17.674 1.00 89.44 190 PHE A CA 1
ATOM 1518 C C . PHE A 1 190 ? 11.294 -29.377 -17.277 1.00 89.44 190 PHE A C 1
ATOM 1520 O O . PHE A 1 190 ? 10.517 -29.627 -16.352 1.00 89.44 190 PHE A O 1
ATOM 1527 N N . LYS A 1 191 ? 11.956 -30.345 -17.926 1.00 92.56 191 LYS A N 1
ATOM 1528 C CA . LYS A 1 191 ? 11.855 -31.770 -17.566 1.00 92.56 191 LYS A CA 1
ATOM 1529 C C . LYS A 1 191 ? 12.291 -32.005 -16.120 1.00 92.56 191 LYS A C 1
ATOM 1531 O O . LYS A 1 191 ? 11.591 -32.701 -15.383 1.00 92.56 191 LYS A O 1
ATOM 1536 N N . GLU A 1 192 ? 13.397 -31.396 -15.697 1.00 95.44 192 GLU A N 1
ATOM 1537 C CA . GLU A 1 192 ? 13.895 -31.481 -14.321 1.00 95.44 192 GLU A CA 1
ATOM 1538 C C . GLU A 1 192 ? 12.908 -30.865 -13.315 1.00 95.44 192 GLU A C 1
ATOM 1540 O O . GLU A 1 192 ? 12.539 -31.510 -12.329 1.00 95.44 192 GLU A O 1
ATOM 1545 N N . ALA A 1 193 ? 12.399 -29.662 -13.597 1.00 93.75 193 ALA A N 1
ATOM 1546 C CA . ALA A 1 193 ? 11.390 -29.005 -12.770 1.00 93.75 193 ALA A CA 1
ATOM 1547 C C . ALA A 1 193 ? 10.114 -29.857 -12.637 1.00 93.75 193 ALA A C 1
ATOM 1549 O O . ALA A 1 193 ? 9.575 -29.994 -11.537 1.00 93.75 193 ALA A O 1
ATOM 1550 N N . LEU A 1 194 ? 9.665 -30.491 -13.726 1.00 92.12 194 LEU A N 1
ATOM 1551 C CA . LEU A 1 194 ? 8.502 -31.379 -13.728 1.00 92.12 194 LEU A CA 1
ATOM 1552 C C . LEU A 1 194 ? 8.730 -32.639 -12.881 1.00 92.12 194 LEU A C 1
ATOM 1554 O O . LEU A 1 194 ? 7.819 -33.073 -12.169 1.00 92.12 194 LEU A O 1
ATOM 1558 N N . ILE A 1 195 ? 9.928 -33.230 -12.940 1.00 95.69 195 ILE A N 1
ATOM 1559 C CA . ILE A 1 195 ? 10.304 -34.374 -12.098 1.00 95.69 195 ILE A CA 1
ATOM 1560 C C . ILE A 1 195 ? 10.287 -33.966 -10.622 1.00 95.69 195 ILE A C 1
ATOM 1562 O O . ILE A 1 195 ? 9.635 -34.637 -9.820 1.00 95.69 195 ILE A O 1
ATOM 1566 N N . ASN A 1 196 ? 10.932 -32.851 -10.271 1.00 96.19 196 ASN A N 1
ATOM 1567 C CA . ASN A 1 196 ? 10.987 -32.343 -8.897 1.00 96.19 196 ASN A CA 1
ATOM 1568 C C . ASN A 1 196 ? 9.588 -32.038 -8.348 1.00 96.19 196 ASN A C 1
ATOM 1570 O O . ASN A 1 196 ? 9.245 -32.459 -7.242 1.00 96.19 196 ASN A O 1
ATOM 1574 N N . TYR A 1 197 ? 8.749 -31.388 -9.154 1.00 92.81 197 TYR A N 1
ATOM 1575 C CA . TYR A 1 197 ? 7.356 -31.117 -8.821 1.00 92.81 197 TYR A CA 1
ATOM 1576 C C . TYR A 1 197 ? 6.571 -32.404 -8.532 1.00 92.81 197 TYR A C 1
ATOM 1578 O O . TYR A 1 197 ? 5.960 -32.535 -7.471 1.00 92.81 197 TYR A O 1
ATOM 1586 N N . ARG A 1 198 ? 6.634 -33.398 -9.429 1.00 91.38 198 ARG A N 1
ATOM 1587 C CA . ARG A 1 198 ? 5.945 -34.689 -9.249 1.00 91.38 198 ARG A CA 1
ATOM 1588 C C . ARG A 1 198 ? 6.443 -35.452 -8.024 1.00 91.38 198 ARG A C 1
ATOM 1590 O O . ARG A 1 198 ? 5.634 -36.057 -7.323 1.00 91.38 198 ARG A O 1
ATOM 1597 N N . SER A 1 199 ? 7.748 -35.433 -7.762 1.00 94.62 199 SER A N 1
ATOM 1598 C CA . SER A 1 199 ? 8.329 -36.029 -6.555 1.00 94.62 199 SER A CA 1
ATOM 1599 C C . SER A 1 199 ? 7.789 -35.358 -5.294 1.00 94.62 199 SER A C 1
ATOM 1601 O O . SER A 1 199 ? 7.389 -36.059 -4.365 1.00 94.62 199 SER A O 1
ATOM 1603 N N . LYS A 1 200 ? 7.672 -34.022 -5.290 1.00 95.81 200 LYS A N 1
ATOM 1604 C CA . LYS A 1 200 ? 7.121 -33.284 -4.149 1.00 95.81 200 LYS A CA 1
ATOM 1605 C C . LYS A 1 200 ? 5.639 -33.574 -3.914 1.00 95.81 200 LYS A C 1
ATOM 1607 O O . LYS A 1 200 ? 5.232 -33.740 -2.770 1.00 95.81 200 LYS A O 1
ATOM 1612 N N . LEU A 1 201 ? 4.837 -33.701 -4.975 1.00 92.62 201 LEU A N 1
ATOM 1613 C CA . LEU A 1 201 ? 3.428 -34.099 -4.851 1.00 92.62 201 LEU A CA 1
ATOM 1614 C C . LEU A 1 201 ? 3.273 -35.481 -4.209 1.00 92.62 201 LEU A C 1
ATOM 1616 O O . LEU A 1 201 ? 2.421 -35.655 -3.341 1.00 92.62 201 LEU A O 1
ATOM 1620 N N . LYS A 1 202 ? 4.116 -36.446 -4.603 1.00 93.69 202 LYS A N 1
ATOM 1621 C CA . LYS A 1 202 ? 4.129 -37.787 -4.000 1.00 93.69 202 LYS A CA 1
ATOM 1622 C C . LYS A 1 202 ? 4.513 -37.740 -2.523 1.00 93.69 202 LYS A C 1
ATOM 1624 O O . LYS A 1 202 ? 3.841 -38.369 -1.716 1.00 93.69 202 LYS A O 1
ATOM 1629 N N . GLU A 1 203 ? 5.562 -36.993 -2.178 1.00 96.06 203 GLU A N 1
ATOM 1630 C CA . GLU A 1 203 ? 6.012 -36.806 -0.790 1.00 96.06 203 GLU A CA 1
ATOM 1631 C C . GLU A 1 203 ? 4.900 -36.218 0.093 1.00 96.06 203 GLU A C 1
ATOM 1633 O O . GLU A 1 203 ? 4.685 -36.679 1.209 1.00 96.06 203 GLU A O 1
ATOM 1638 N N . LEU A 1 204 ? 4.159 -35.235 -0.428 1.00 95.44 204 LEU A N 1
ATOM 1639 C CA . LEU A 1 204 ? 3.061 -34.570 0.278 1.00 95.44 204 LEU A CA 1
ATOM 1640 C C . LEU A 1 204 ? 1.723 -35.328 0.199 1.00 95.44 204 LEU A C 1
ATOM 1642 O O . LEU A 1 204 ? 0.729 -34.851 0.741 1.00 95.44 204 LEU A O 1
ATOM 1646 N N . ASN A 1 205 ? 1.680 -36.483 -0.475 1.00 94.75 205 ASN A N 1
ATOM 1647 C CA . ASN A 1 205 ? 0.465 -37.260 -0.741 1.00 94.75 205 ASN A CA 1
ATOM 1648 C C . ASN A 1 205 ? -0.674 -36.422 -1.369 1.00 94.75 205 ASN A C 1
ATOM 1650 O O . ASN A 1 205 ? -1.849 -36.589 -1.040 1.00 94.75 205 ASN A O 1
ATOM 1654 N N . ILE A 1 206 ? -0.318 -35.494 -2.264 1.00 90.56 206 ILE A N 1
ATOM 1655 C CA . ILE A 1 206 ? -1.264 -34.619 -2.964 1.00 90.56 206 ILE A CA 1
ATOM 1656 C C . ILE A 1 206 ? -1.665 -35.273 -4.286 1.00 90.56 206 ILE A C 1
ATOM 1658 O O . ILE A 1 206 ? -0.826 -35.537 -5.149 1.00 90.56 206 ILE A O 1
ATOM 1662 N N . VAL A 1 207 ? -2.969 -35.477 -4.467 1.00 87.00 207 VAL A N 1
ATOM 1663 C CA . VAL A 1 207 ? -3.561 -35.912 -5.736 1.00 87.00 207 VAL A CA 1
ATOM 1664 C C . VAL A 1 207 ? -4.101 -34.685 -6.459 1.00 87.00 207 VAL A C 1
ATOM 1666 O O . VAL A 1 207 ? -4.940 -33.968 -5.922 1.00 87.00 207 VAL A O 1
ATOM 1669 N N . ILE A 1 208 ? -3.616 -34.443 -7.675 1.00 80.19 208 ILE A N 1
ATOM 1670 C CA . ILE A 1 208 ? -4.131 -33.375 -8.533 1.00 80.19 208 ILE A CA 1
ATOM 1671 C C . ILE A 1 208 ? -5.241 -33.948 -9.408 1.00 80.19 208 ILE A C 1
ATOM 1673 O O . ILE A 1 208 ? -4.997 -34.847 -10.208 1.00 80.19 208 ILE A O 1
ATOM 1677 N N . ASP A 1 209 ? -6.447 -33.409 -9.263 1.00 86.50 209 ASP A N 1
ATOM 1678 C CA . ASP A 1 209 ? -7.650 -33.771 -10.022 1.00 86.50 209 ASP A CA 1
ATOM 1679 C C . ASP A 1 209 ? -7.992 -32.748 -11.126 1.00 86.50 209 ASP A C 1
ATOM 1681 O O . ASP A 1 209 ? -8.948 -32.932 -11.882 1.00 86.50 209 ASP A O 1
ATOM 1685 N N . ARG A 1 210 ? -7.215 -31.661 -11.237 1.00 70.06 210 ARG A N 1
ATOM 1686 C CA . ARG A 1 210 ? -7.394 -30.600 -12.236 1.00 70.06 210 ARG A CA 1
ATOM 1687 C C . ARG A 1 210 ? -6.223 -30.535 -13.202 1.00 70.06 210 ARG A C 1
ATOM 1689 O O . ARG A 1 210 ? -5.063 -30.509 -12.805 1.00 70.06 210 ARG A O 1
ATOM 1696 N N . HIS A 1 211 ? -6.546 -30.429 -14.483 1.00 73.25 211 HIS A N 1
ATOM 1697 C CA . HIS A 1 211 ? -5.571 -30.244 -15.547 1.00 73.25 211 HIS A CA 1
ATOM 1698 C C . HIS A 1 211 ? -5.704 -28.837 -16.124 1.00 73.25 211 HIS A C 1
ATOM 1700 O O . HIS A 1 211 ? -6.805 -28.403 -16.458 1.00 73.25 211 HIS A O 1
ATOM 1706 N N . ILE A 1 212 ? -4.576 -28.140 -16.249 1.00 62.47 212 ILE A N 1
ATOM 1707 C CA . ILE A 1 212 ? -4.461 -26.902 -17.020 1.00 62.47 212 ILE A CA 1
ATOM 1708 C C . ILE A 1 212 ? -3.623 -27.235 -18.251 1.00 62.47 212 ILE A C 1
ATOM 1710 O O . ILE A 1 212 ? -2.541 -27.810 -18.130 1.00 62.47 212 ILE A O 1
ATOM 1714 N N . SER A 1 213 ? -4.132 -26.894 -19.430 1.00 68.75 213 SER A N 1
ATOM 1715 C CA . SER A 1 213 ? -3.428 -27.058 -20.700 1.00 68.75 213 SER A CA 1
ATOM 1716 C C . SER A 1 213 ? -3.106 -25.685 -21.272 1.00 68.75 213 SER A C 1
ATOM 1718 O O . SER A 1 213 ? -3.979 -24.822 -21.337 1.00 68.75 213 SER A O 1
ATOM 1720 N N . PHE A 1 214 ? -1.859 -25.494 -21.696 1.00 62.22 214 PHE A N 1
ATOM 1721 C CA . PHE A 1 214 ? -1.426 -24.306 -22.423 1.00 62.22 214 PHE A CA 1
ATOM 1722 C C . PHE A 1 214 ? -1.255 -24.675 -23.892 1.00 62.22 214 PHE A C 1
ATOM 1724 O O . PHE A 1 214 ? -0.552 -25.631 -24.214 1.00 62.22 214 PHE A O 1
ATOM 1731 N N . PHE A 1 215 ? -1.889 -23.912 -24.775 1.00 69.81 215 PHE A N 1
ATOM 1732 C CA . PHE A 1 215 ? -1.696 -24.024 -26.214 1.00 69.81 215 PHE A CA 1
ATOM 1733 C C . PHE A 1 215 ? -0.735 -22.919 -26.632 1.00 69.81 215 PHE A C 1
ATOM 1735 O O . PHE A 1 215 ? -1.081 -21.738 -26.610 1.00 69.81 215 PHE A O 1
ATOM 1742 N N . ILE A 1 216 ? 0.500 -23.301 -26.944 1.00 64.00 216 ILE A N 1
ATOM 1743 C CA . ILE A 1 216 ? 1.498 -22.377 -27.472 1.00 64.00 216 ILE A CA 1
ATOM 1744 C C . ILE A 1 216 ? 1.318 -22.383 -28.985 1.00 64.00 216 ILE A C 1
ATOM 1746 O O . ILE A 1 216 ? 1.682 -23.345 -29.657 1.00 64.00 216 ILE A O 1
ATOM 1750 N N . HIS A 1 217 ? 0.693 -21.334 -29.507 1.00 61.47 217 HIS A N 1
ATOM 1751 C CA . HIS A 1 217 ? 0.628 -21.112 -30.945 1.00 61.47 217 HIS A CA 1
ATOM 1752 C C . HIS A 1 217 ? 2.004 -20.664 -31.452 1.00 61.47 217 HIS A C 1
ATOM 1754 O O . HIS A 1 217 ? 2.749 -20.002 -30.723 1.00 61.47 217 HIS A O 1
ATOM 1760 N N . GLU A 1 218 ? 2.349 -21.044 -32.685 1.00 63.66 218 GLU A N 1
ATOM 1761 C CA . GLU A 1 218 ? 3.595 -20.616 -33.321 1.00 63.66 218 GLU A CA 1
ATOM 1762 C C . GLU A 1 218 ? 3.733 -19.088 -33.306 1.00 63.66 218 GLU A C 1
ATOM 1764 O O . GLU A 1 218 ? 2.752 -18.344 -33.233 1.00 63.66 218 GLU A O 1
ATOM 1769 N N . LYS A 1 219 ? 4.988 -18.630 -33.352 1.00 59.50 219 LYS A N 1
ATOM 1770 C CA . LYS A 1 219 ? 5.394 -17.224 -33.309 1.00 59.50 219 LYS A CA 1
ATOM 1771 C C . LYS A 1 219 ? 4.483 -16.374 -34.204 1.00 59.50 219 LYS A C 1
ATOM 1773 O O . LYS A 1 219 ? 4.569 -16.463 -35.424 1.00 59.50 219 LYS A O 1
ATOM 1778 N N . LEU A 1 220 ? 3.641 -15.536 -33.596 1.00 51.09 220 LEU A N 1
ATOM 1779 C CA . LEU A 1 220 ? 2.846 -14.544 -34.319 1.00 51.09 220 LEU A CA 1
ATOM 1780 C C . LEU A 1 220 ? 3.811 -13.610 -35.058 1.00 51.09 220 LEU A C 1
ATOM 1782 O O . LEU A 1 220 ? 4.494 -12.788 -34.444 1.00 51.09 220 LEU A O 1
ATOM 1786 N N . VAL A 1 221 ? 3.910 -13.779 -36.374 1.00 49.25 221 VAL A N 1
ATOM 1787 C CA . VAL A 1 221 ? 4.590 -12.832 -37.254 1.00 49.25 221 VAL A CA 1
ATOM 1788 C C . VAL A 1 221 ? 3.556 -11.780 -37.613 1.00 49.25 221 VAL A C 1
ATOM 1790 O O . VAL A 1 221 ? 2.560 -12.078 -38.264 1.00 49.25 221 VAL A O 1
ATOM 1793 N N . TYR A 1 222 ? 3.770 -10.557 -37.144 1.00 43.81 222 TYR A N 1
ATOM 1794 C CA . TYR A 1 222 ? 2.965 -9.418 -37.557 1.00 43.81 222 TYR A CA 1
ATOM 1795 C C . TYR A 1 222 ? 3.320 -9.099 -39.016 1.00 43.81 222 TYR A C 1
ATOM 1797 O O . TYR A 1 222 ? 4.414 -8.601 -39.285 1.00 43.81 222 TYR A O 1
ATOM 1805 N N . SER A 1 223 ? 2.454 -9.463 -39.964 1.00 45.09 223 SER A N 1
ATOM 1806 C CA . SER A 1 223 ? 2.540 -8.965 -41.336 1.00 45.09 223 SER A CA 1
ATOM 1807 C C . SER A 1 223 ? 1.794 -7.637 -41.395 1.00 45.09 223 SER A C 1
ATOM 1809 O O . SER A 1 223 ? 0.574 -7.612 -41.264 1.00 45.09 223 SER A O 1
ATOM 1811 N N . ASP A 1 224 ? 2.522 -6.543 -41.601 1.00 48.81 224 ASP A N 1
ATOM 1812 C CA . ASP A 1 224 ? 1.951 -5.201 -41.799 1.00 48.81 224 ASP A CA 1
ATOM 1813 C C . ASP A 1 224 ? 1.212 -5.050 -43.148 1.00 48.81 224 ASP A C 1
ATOM 1815 O O . ASP A 1 224 ? 0.757 -3.963 -43.491 1.00 48.81 224 ASP A O 1
ATOM 1819 N N . ASP A 1 225 ? 1.058 -6.133 -43.915 1.00 48.19 225 ASP A N 1
ATOM 1820 C CA . ASP A 1 225 ? 0.486 -6.104 -45.256 1.00 48.19 225 ASP A CA 1
ATOM 1821 C C . ASP A 1 225 ? -0.867 -6.833 -45.331 1.00 48.19 225 ASP A C 1
ATOM 1823 O O . ASP A 1 225 ? -0.952 -8.061 -45.347 1.00 48.19 225 ASP A O 1
ATOM 1827 N N . SER A 1 226 ? -1.906 -6.006 -45.489 1.00 44.75 226 SER A N 1
ATOM 1828 C CA . SER A 1 226 ? -3.198 -6.240 -46.157 1.00 44.75 226 SER A CA 1
ATOM 1829 C C . SER A 1 226 ? -4.238 -7.177 -45.519 1.00 44.75 226 SER A C 1
ATOM 1831 O O . SER A 1 226 ? -4.093 -8.394 -45.493 1.00 44.75 226 SER A O 1
ATOM 1833 N N . ASP A 1 227 ? -5.335 -6.545 -45.082 1.00 47.81 227 ASP A N 1
ATOM 1834 C CA . ASP A 1 227 ? -6.745 -6.911 -45.297 1.00 47.81 227 ASP A CA 1
ATOM 1835 C C . ASP A 1 227 ? -7.031 -8.352 -45.762 1.00 47.81 227 ASP A C 1
ATOM 1837 O O . ASP A 1 227 ? -7.038 -8.642 -46.954 1.00 47.81 227 ASP A O 1
ATOM 1841 N N . ASP A 1 228 ? -7.311 -9.247 -44.811 1.00 40.31 228 ASP A N 1
ATOM 1842 C CA . ASP A 1 228 ? -8.547 -10.048 -44.762 1.00 40.31 228 ASP A CA 1
ATOM 1843 C C . ASP A 1 228 ? -8.416 -11.165 -43.712 1.00 40.31 228 ASP A C 1
ATOM 1845 O O . ASP A 1 228 ? -7.733 -12.174 -43.896 1.00 40.31 228 ASP A O 1
ATOM 1849 N N . LEU A 1 229 ? -9.154 -11.021 -42.609 1.00 32.12 229 LEU A N 1
ATOM 1850 C CA . LEU A 1 229 ? -9.506 -12.141 -41.738 1.00 32.12 229 LEU A CA 1
ATOM 1851 C C . LEU A 1 229 ? -10.455 -13.067 -42.512 1.00 32.12 229 LEU A C 1
ATOM 1853 O O . LEU A 1 229 ? -11.646 -12.778 -42.642 1.00 32.12 229 LEU A O 1
ATOM 1857 N N . LYS A 1 230 ? -9.945 -14.202 -42.995 1.00 33.47 230 LYS A N 1
ATOM 1858 C CA . LYS A 1 230 ? -10.779 -15.378 -43.272 1.00 33.47 230 LYS A CA 1
ATOM 1859 C C . LYS A 1 230 ? -10.633 -16.374 -42.125 1.00 33.47 230 LYS A C 1
ATOM 1861 O O . LYS A 1 230 ? -9.518 -16.691 -41.724 1.00 33.47 230 LYS A O 1
ATOM 1866 N N . VAL A 1 231 ? -11.802 -16.762 -41.610 1.00 39.66 231 VAL A N 1
ATOM 1867 C CA . VAL A 1 231 ? -12.068 -17.662 -40.474 1.00 39.66 231 VAL A CA 1
ATOM 1868 C C . VAL A 1 231 ? -11.360 -19.001 -40.625 1.00 39.66 231 VAL A C 1
ATOM 1870 O O . VAL A 1 231 ? -11.423 -19.558 -41.745 1.00 39.66 231 VAL A O 1
#

pLDDT: mean 86.27, std 13.91, range [32.12, 97.81]

Organism: NCBI:txid408172

Foldseek 3Di:
DPPPDDKDWDDDQLAIETERDPPPDDLVNLLVVLVVCCVPRNAHAEYEEAAWDPDCPPLVPPPDPLQVRLVVRNVVRLVVVLSSCVNNVHQEYEYDPDDDADFEQSNVSRSSGNGDDPVSNVVSHDPNYHYDYDDDDWDWDDHPVDIDIDDDPDDDPDPDPVVVRVVRHHDDDPVNVDDDDDPVVVVVVVVVVVVVVVVVCVVVVHDDPDDDDDDDDPDDDDDPDDDDDDD

Secondary structure (DSSP, 8-state):
-------EEEEETTEEEEE-TT----HHHHHHHHHHHHHHT-S--EEEE--S--SSTTTT-TTS-HHHHHHHHHHHHHHHHHHHHHHH--SEEEE-S------GGGGGGGGG-----HHHHHTTS-TTSEE----SS-EEEE-SS-EEEE--S---SSSSHHHHHHHHTTPPPGGGSSPPPPHHHHHHHHHHHHHHHHHHHHHTTPPP----------------S------

Radius of gyration: 24.17 Å; chains: 1; bounding box: 44×54×74 Å